Protein AF-A0A2P6NXQ2-F1 (afdb_monomer_lite)

Secondary structure (DSSP, 8-state):
--EE-EE---SS---TTS-GGGGEE-HHHHHHHHT----TTSPS-PEEHHHHS--PPPPTTTTHHHHTPPPPPPPPS--PPP------PPP-----PPPPPPPPPPP-------------------------STTS-HHHHHHHHHHHHSS-SEEEEETTS-HHHHHHHHHHHHHTTEEEE--TT-SEEEEEE-

Foldseek 3Di:
DDADWDFDDDPDDDDLPDFRVVRTDDPVVVCVVVVDDPPPVDDPDDHHPVVVDPRGDPHPCPCVVVVCDDDPPPPDPDDDDDDDDDDDDDDDDDDDDDDDDDDDDDDDDDDDDDDDDDDDDDDDDDDPPPPDLVPADVVLVVVVVVVLVDPDFKDKAFLPDPPSNVVSSCVSLVVSQWHWDDPPPGRITMTGHD

Structure (mmCIF, N/CA/C/O backbone):
data_AF-A0A2P6NXQ2-F1
#
_entry.id   AF-A0A2P6NXQ2-F1
#
loop_
_atom_site.group_PDB
_atom_site.id
_atom_site.type_symbol
_atom_site.label_atom_id
_atom_site.label_alt_id
_atom_site.label_comp_id
_atom_site.label_asym_id
_atom_site.label_entity_id
_atom_site.label_seq_id
_atom_site.pdbx_PDB_ins_code
_atom_site.Cartn_x
_atom_site.Cartn_y
_atom_site.Cartn_z
_atom_site.occupancy
_atom_site.B_iso_or_equiv
_atom_site.auth_seq_id
_atom_site.auth_comp_id
_atom_site.auth_asym_id
_atom_site.auth_atom_id
_atom_site.pdbx_PDB_model_num
ATOM 1 N N . ASP A 1 1 ? -10.472 -16.111 -9.795 1.00 72.19 1 ASP A N 1
ATOM 2 C CA . ASP A 1 1 ? -10.082 -15.341 -8.595 1.00 72.19 1 ASP A CA 1
ATOM 3 C C . ASP A 1 1 ? -9.876 -13.880 -8.936 1.00 72.19 1 ASP A C 1
ATOM 5 O O . ASP A 1 1 ? -9.498 -13.579 -10.064 1.00 72.19 1 ASP A O 1
ATOM 9 N N . LEU A 1 2 ? -10.169 -12.985 -7.994 1.00 87.31 2 LEU A N 1
ATOM 10 C CA . LEU A 1 2 ? -9.918 -11.555 -8.141 1.00 87.31 2 LEU A CA 1
ATOM 11 C C . LEU A 1 2 ? -8.717 -11.173 -7.276 1.00 87.31 2 LEU A C 1
ATOM 13 O O . LEU A 1 2 ? -8.746 -11.378 -6.060 1.00 87.31 2 LEU A O 1
ATOM 17 N N . SER A 1 3 ? -7.695 -10.598 -7.908 1.00 91.12 3 SER A N 1
ATOM 18 C CA . SER A 1 3 ? -6.484 -10.143 -7.229 1.00 91.12 3 SER A CA 1
ATOM 19 C C . SER A 1 3 ? -6.272 -8.653 -7.467 1.00 91.12 3 SER A C 1
ATOM 21 O O . SER A 1 3 ? -6.387 -8.177 -8.597 1.00 91.12 3 SER A O 1
ATOM 23 N N . LEU A 1 4 ? -5.964 -7.915 -6.402 1.00 92.00 4 LEU A N 1
ATOM 24 C CA . LEU A 1 4 ? -5.762 -6.466 -6.438 1.00 92.00 4 LEU A CA 1
ATOM 25 C C . LEU A 1 4 ? -4.394 -6.101 -5.865 1.00 92.00 4 LEU A C 1
ATOM 27 O O . LEU A 1 4 ? -3.859 -6.767 -4.978 1.00 92.00 4 LEU A O 1
ATOM 31 N N . GLY A 1 5 ? -3.815 -5.029 -6.391 1.00 92.75 5 GLY A N 1
ATOM 32 C CA . GLY A 1 5 ? -2.545 -4.489 -5.932 1.00 92.75 5 GLY A CA 1
ATOM 33 C C . GLY A 1 5 ? -2.535 -2.983 -6.111 1.00 92.75 5 GLY A C 1
ATOM 34 O O . GLY A 1 5 ? -3.058 -2.474 -7.101 1.00 92.75 5 GLY A O 1
ATOM 35 N N . ALA A 1 6 ? -1.949 -2.281 -5.149 1.00 94.50 6 ALA A N 1
ATOM 36 C CA . ALA A 1 6 ? -1.687 -0.857 -5.247 1.00 94.50 6 ALA A CA 1
ATOM 37 C C . ALA A 1 6 ? -0.185 -0.611 -5.103 1.00 94.50 6 ALA A C 1
ATOM 39 O O . ALA A 1 6 ? 0.518 -1.363 -4.423 1.00 94.50 6 ALA A O 1
ATOM 40 N N . PHE A 1 7 ? 0.307 0.431 -5.770 1.00 95.50 7 PHE A N 1
ATOM 41 C CA . PHE A 1 7 ? 1.726 0.759 -5.802 1.00 95.50 7 PHE A CA 1
ATOM 42 C C . PHE A 1 7 ? 1.917 2.258 -5.614 1.00 95.50 7 PHE A C 1
ATOM 44 O O . PHE A 1 7 ? 1.250 3.051 -6.278 1.00 95.50 7 PHE A O 1
ATOM 51 N N . ILE A 1 8 ? 2.837 2.640 -4.730 1.00 96.00 8 ILE A N 1
ATOM 52 C CA . ILE A 1 8 ? 3.243 4.035 -4.544 1.00 96.00 8 ILE A CA 1
ATOM 53 C C . ILE A 1 8 ? 4.677 4.170 -5.039 1.00 96.00 8 ILE A C 1
ATOM 55 O O . ILE A 1 8 ? 5.582 3.528 -4.512 1.00 96.00 8 ILE A O 1
ATOM 59 N N . MET A 1 9 ? 4.885 5.021 -6.040 1.00 95.62 9 MET A N 1
ATOM 60 C CA . MET A 1 9 ? 6.208 5.292 -6.599 1.00 95.62 9 MET A CA 1
ATOM 61 C C . MET A 1 9 ? 6.640 6.726 -6.281 1.00 95.62 9 MET A C 1
ATOM 63 O O . MET A 1 9 ? 5.824 7.645 -6.397 1.00 95.62 9 MET A O 1
ATOM 67 N N . PRO A 1 10 ? 7.908 6.946 -5.887 1.00 95.44 10 PRO A N 1
ATOM 68 C CA . PRO A 1 10 ? 8.433 8.289 -5.704 1.00 95.44 10 PRO A CA 1
ATOM 69 C C . PRO A 1 10 ? 8.512 9.008 -7.052 1.00 95.44 10 PRO A C 1
ATOM 71 O O . PRO A 1 10 ? 8.852 8.411 -8.071 1.00 95.44 10 PRO A O 1
ATOM 74 N N . ASN A 1 11 ? 8.266 10.315 -7.046 1.00 96.94 11 ASN A N 1
ATOM 75 C CA . ASN A 1 11 ? 8.478 11.165 -8.216 1.00 96.94 11 ASN A CA 1
ATOM 76 C C . ASN A 1 11 ? 9.969 11.529 -8.362 1.00 96.94 11 ASN A C 1
ATOM 78 O O . ASN A 1 11 ? 10.360 12.689 -8.249 1.00 96.94 11 ASN A O 1
ATOM 82 N N . ALA A 1 12 ? 10.813 10.513 -8.508 1.00 96.00 12 ALA A N 1
ATOM 83 C CA . ALA A 1 12 ? 12.255 10.629 -8.690 1.00 96.00 12 ALA A CA 1
ATOM 84 C C . ALA A 1 12 ? 12.733 9.530 -9.646 1.00 96.00 12 ALA A C 1
ATOM 86 O O . ALA A 1 12 ? 11.982 8.607 -9.953 1.00 96.00 12 ALA A O 1
ATOM 87 N N . ALA A 1 13 ? 13.976 9.614 -10.124 1.00 93.81 13 ALA A N 1
ATOM 88 C CA . ALA A 1 13 ? 14.539 8.572 -10.977 1.00 93.81 13 ALA A CA 1
ATOM 89 C C . ALA A 1 13 ? 14.549 7.220 -10.240 1.00 93.81 13 ALA A C 1
ATOM 91 O O . ALA A 1 13 ? 15.120 7.100 -9.155 1.00 93.81 13 ALA A O 1
ATOM 92 N N . ILE A 1 14 ? 13.917 6.209 -10.840 1.00 93.00 14 ILE A N 1
ATOM 93 C CA . ILE A 1 14 ? 13.854 4.845 -10.307 1.00 93.00 14 ILE A CA 1
ATOM 94 C C . ILE A 1 14 ? 14.809 3.972 -11.134 1.00 93.00 14 ILE A C 1
ATOM 96 O O . ILE A 1 14 ? 14.696 3.965 -12.3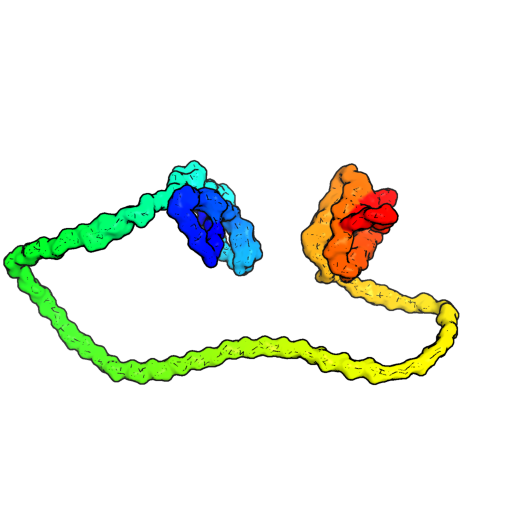61 1.00 93.00 14 ILE A O 1
ATOM 100 N N . PRO A 1 15 ? 15.746 3.236 -10.506 1.00 90.31 15 PRO A N 1
ATOM 101 C CA . PRO A 1 15 ? 16.619 2.315 -11.228 1.00 90.31 15 PRO A CA 1
ATOM 102 C C . PRO A 1 15 ? 15.801 1.214 -11.910 1.00 90.31 15 PRO A C 1
ATOM 104 O O . PRO A 1 15 ? 14.904 0.650 -11.280 1.00 90.31 15 PRO A O 1
ATOM 107 N N . ALA A 1 16 ? 16.152 0.856 -13.149 1.00 87.31 16 ALA A N 1
ATOM 108 C CA . ALA A 1 16 ? 15.447 -0.170 -13.927 1.00 87.31 16 ALA A CA 1
ATOM 109 C C . ALA A 1 16 ? 15.459 -1.559 -13.260 1.00 87.31 16 ALA A C 1
ATOM 111 O O . ALA A 1 16 ? 14.503 -2.315 -13.398 1.00 87.31 16 ALA A O 1
ATOM 112 N N . ASP A 1 17 ? 16.497 -1.860 -12.477 1.00 87.88 17 ASP A N 1
ATOM 113 C CA . ASP A 1 17 ? 16.631 -3.124 -11.740 1.00 87.88 17 ASP A CA 1
ATOM 114 C C . ASP A 1 17 ? 15.752 -3.191 -10.476 1.00 87.88 17 ASP A C 1
ATOM 116 O O . ASP A 1 17 ? 15.770 -4.178 -9.738 1.00 87.88 17 ASP A O 1
ATOM 120 N N . THR A 1 18 ? 14.991 -2.133 -10.176 1.00 90.19 18 THR A N 1
ATOM 121 C CA . THR A 1 18 ? 14.141 -2.087 -8.984 1.00 90.19 18 THR A CA 1
ATOM 122 C C . THR A 1 18 ? 12.849 -2.867 -9.232 1.00 90.19 18 THR A C 1
ATOM 124 O O . THR A 1 18 ? 12.055 -2.470 -10.086 1.00 90.19 18 THR A O 1
ATOM 127 N N . PRO A 1 19 ? 12.569 -3.946 -8.479 1.00 90.62 19 PRO A N 1
ATOM 128 C CA . PRO A 1 19 ? 11.373 -4.746 -8.713 1.00 90.62 19 PRO A CA 1
ATOM 129 C C . PRO A 1 19 ? 10.111 -3.995 -8.274 1.00 90.62 19 PRO A C 1
ATOM 131 O O . PRO A 1 19 ? 10.103 -3.334 -7.230 1.00 90.62 19 PRO A O 1
ATOM 134 N N . LEU A 1 20 ? 9.013 -4.169 -9.019 1.00 92.06 20 LEU A N 1
ATOM 135 C CA . LEU A 1 20 ? 7.727 -3.508 -8.753 1.00 92.06 20 LEU A CA 1
ATOM 136 C C . LEU A 1 20 ? 7.191 -3.813 -7.346 1.00 92.06 20 LEU A C 1
ATOM 138 O O . LEU A 1 20 ? 6.569 -2.966 -6.710 1.00 92.06 20 LEU A O 1
ATOM 142 N N . GLN A 1 21 ? 7.494 -5.005 -6.826 1.00 92.81 21 GLN A N 1
ATOM 143 C CA . GLN A 1 21 ? 7.077 -5.449 -5.498 1.00 92.81 21 GLN A CA 1
ATOM 144 C C . GLN A 1 21 ? 7.586 -4.550 -4.358 1.00 92.81 21 GLN A C 1
ATOM 146 O O . GLN A 1 21 ? 6.926 -4.474 -3.325 1.00 92.81 21 GLN A O 1
ATOM 151 N N . LYS A 1 22 ? 8.698 -3.815 -4.532 1.00 92.56 22 LYS A N 1
ATOM 152 C CA . LYS A 1 22 ? 9.173 -2.853 -3.514 1.00 92.56 22 LYS A CA 1
ATOM 153 C C . LYS A 1 22 ? 8.230 -1.672 -3.306 1.00 92.56 22 LYS A C 1
ATOM 155 O O . LYS A 1 22 ? 8.274 -1.043 -2.256 1.00 92.56 22 LYS A O 1
ATOM 160 N N . PHE A 1 23 ? 7.399 -1.380 -4.297 1.00 94.25 23 PHE A N 1
ATOM 161 C CA . PHE A 1 23 ? 6.434 -0.290 -4.252 1.00 94.25 23 PHE A CA 1
ATOM 162 C C . PHE A 1 23 ? 5.037 -0.772 -3.849 1.00 94.25 23 PHE A C 1
ATOM 164 O O . PHE A 1 23 ? 4.117 0.040 -3.763 1.00 94.25 23 PHE A O 1
ATOM 171 N N . ALA A 1 24 ? 4.861 -2.078 -3.608 1.00 93.81 24 ALA A N 1
ATOM 172 C CA . ALA A 1 24 ? 3.575 -2.659 -3.256 1.00 93.81 24 ALA A CA 1
ATOM 173 C C . ALA A 1 24 ? 3.085 -2.104 -1.916 1.00 93.81 24 ALA A C 1
ATOM 175 O O . ALA A 1 24 ? 3.781 -2.151 -0.904 1.00 93.81 24 ALA A O 1
ATOM 176 N N . THR A 1 25 ? 1.868 -1.581 -1.923 1.00 93.56 25 THR A N 1
ATOM 177 C CA . THR A 1 25 ? 1.212 -0.997 -0.757 1.00 93.56 25 THR A CA 1
ATOM 178 C C . THR A 1 25 ? -0.195 -1.594 -0.643 1.00 93.56 25 THR A C 1
ATOM 180 O O . THR A 1 25 ? -0.839 -1.817 -1.673 1.00 93.56 25 THR A O 1
ATOM 183 N N . PRO A 1 26 ? -0.700 -1.879 0.571 1.00 92.25 26 PRO A N 1
ATOM 184 C CA . PRO A 1 26 ? -2.088 -2.296 0.754 1.00 92.25 26 PRO A CA 1
ATOM 185 C C . PRO A 1 26 ? -3.057 -1.247 0.207 1.00 92.25 26 PRO A C 1
ATOM 187 O O . PRO A 1 26 ? -2.826 -0.046 0.365 1.00 92.25 26 PRO A O 1
ATOM 190 N N . VAL A 1 27 ? -4.153 -1.692 -0.411 1.00 92.75 27 VAL A N 1
ATOM 191 C CA . VAL A 1 27 ? -5.151 -0.790 -1.011 1.00 92.75 27 VAL A CA 1
ATOM 192 C C . VAL A 1 27 ? -5.734 0.134 0.059 1.00 92.75 27 VAL A C 1
ATOM 194 O O . VAL A 1 27 ? -5.851 1.333 -0.167 1.00 92.75 27 VAL A O 1
ATOM 197 N N . GLU A 1 28 ? -5.986 -0.399 1.253 1.00 91.69 28 GLU A N 1
ATOM 198 C CA . GLU A 1 28 ? -6.539 0.322 2.400 1.00 91.69 28 GLU A CA 1
ATOM 199 C C . GLU A 1 28 ? -5.623 1.468 2.843 1.00 91.69 28 GLU A C 1
ATOM 201 O O . GLU A 1 28 ? -6.090 2.555 3.170 1.00 91.69 28 GLU A O 1
ATOM 206 N N . ALA A 1 29 ? -4.303 1.259 2.812 1.00 93.81 29 ALA A N 1
ATOM 207 C CA . ALA A 1 29 ? -3.354 2.314 3.139 1.00 93.81 29 ALA A CA 1
ATOM 208 C C . ALA A 1 29 ? -3.419 3.443 2.098 1.00 93.81 29 ALA A C 1
ATOM 210 O O . ALA A 1 29 ? -3.467 4.614 2.465 1.00 93.81 29 ALA A O 1
ATOM 211 N N . VAL A 1 30 ? -3.494 3.109 0.805 1.00 95.56 30 VAL A N 1
ATOM 212 C CA . VAL A 1 30 ? -3.608 4.116 -0.266 1.00 95.56 30 VAL A CA 1
ATOM 213 C C . VAL A 1 30 ? -4.917 4.901 -0.157 1.00 95.56 30 VAL A C 1
ATOM 215 O O . VAL A 1 30 ? -4.914 6.111 -0.373 1.00 95.56 30 VAL A O 1
ATOM 218 N N . GLU A 1 31 ? -6.022 4.262 0.222 1.00 95.81 31 GLU A N 1
ATOM 219 C CA . GLU A 1 31 ? -7.305 4.937 0.475 1.00 95.81 31 GLU A CA 1
ATOM 220 C C . GLU A 1 31 ? -7.198 5.957 1.611 1.00 95.81 31 GLU A C 1
ATOM 222 O O . GLU A 1 31 ? -7.639 7.096 1.462 1.00 95.81 31 GLU A O 1
ATOM 227 N N . LEU A 1 32 ? -6.528 5.592 2.709 1.00 95.69 32 LEU A N 1
ATOM 228 C CA . LEU A 1 32 ? -6.302 6.497 3.837 1.00 95.69 32 LEU A CA 1
ATOM 229 C C . LEU A 1 32 ? -5.429 7.701 3.458 1.00 95.69 32 LEU A C 1
ATOM 231 O O . LEU A 1 32 ? -5.740 8.823 3.851 1.00 95.69 32 LEU A O 1
ATOM 235 N N . PHE A 1 33 ? -4.358 7.491 2.687 1.00 95.94 33 PHE A N 1
ATOM 236 C CA . PHE A 1 33 ? -3.463 8.582 2.280 1.00 95.94 33 PHE A CA 1
ATOM 237 C C . PHE A 1 33 ? -4.052 9.473 1.183 1.00 95.94 33 PHE A C 1
ATOM 239 O O . PHE A 1 33 ? -3.765 10.667 1.147 1.00 95.94 33 PHE A O 1
ATOM 246 N N . SER A 1 34 ? -4.852 8.905 0.279 1.00 96.44 34 SER A N 1
ATOM 247 C CA . SER A 1 34 ? -5.467 9.656 -0.822 1.00 96.44 34 SER A CA 1
ATOM 248 C C . SER A 1 34 ? -6.799 10.303 -0.445 1.00 96.44 34 SER A C 1
ATOM 250 O O . SER A 1 34 ? -7.235 11.224 -1.133 1.00 96.44 34 SER A O 1
ATOM 252 N N . GLY A 1 35 ? -7.461 9.823 0.612 1.00 96.81 35 GLY A N 1
ATOM 253 C CA . GLY A 1 35 ? -8.835 10.207 0.936 1.00 96.81 35 GLY A CA 1
ATOM 254 C C . GLY A 1 35 ? -9.857 9.720 -0.098 1.00 96.81 35 GLY A C 1
ATOM 255 O O . GLY A 1 35 ? -10.968 10.244 -0.160 1.00 96.81 35 GLY A O 1
ATOM 256 N N . LEU A 1 36 ? -9.486 8.747 -0.934 1.00 96.88 36 LEU A N 1
ATOM 257 C CA . LEU A 1 36 ? -10.344 8.159 -1.959 1.00 96.88 36 LEU A CA 1
ATOM 258 C C . LEU A 1 36 ? -10.755 6.745 -1.559 1.00 96.88 36 LEU A C 1
ATOM 260 O O . LEU A 1 36 ? -10.059 6.070 -0.810 1.00 96.88 36 LEU A O 1
ATOM 264 N N . GLN A 1 37 ? -11.878 6.282 -2.107 1.00 94.75 37 GLN A N 1
ATOM 265 C CA . GLN A 1 37 ? -12.330 4.904 -1.949 1.00 94.75 37 GLN A CA 1
ATOM 266 C C . GLN A 1 37 ? -12.314 4.202 -3.306 1.00 94.75 37 GLN A C 1
ATOM 268 O O . GLN A 1 37 ? -13.083 4.547 -4.210 1.00 94.75 37 GLN A O 1
ATOM 273 N N . PHE A 1 38 ? -11.452 3.201 -3.444 1.00 93.25 38 PHE A N 1
ATOM 274 C CA . PHE A 1 38 ? -11.291 2.428 -4.666 1.00 93.25 38 PHE A CA 1
ATOM 275 C C . PHE A 1 38 ? -12.217 1.207 -4.660 1.00 93.25 38 PHE A C 1
ATOM 277 O O . PHE A 1 38 ? -12.549 0.638 -3.620 1.00 93.25 38 PHE A O 1
ATOM 284 N N . PHE A 1 39 ? -12.657 0.805 -5.855 1.00 92.19 39 PHE A N 1
ATOM 285 C CA . PHE A 1 39 ? -13.384 -0.447 -6.095 1.00 92.19 39 PHE A CA 1
ATOM 286 C C . PHE A 1 39 ? -14.537 -0.735 -5.109 1.00 92.19 39 PHE A C 1
ATOM 288 O O . PHE A 1 39 ? -14.660 -1.835 -4.585 1.00 92.19 39 PHE A O 1
ATOM 295 N N . GLN A 1 40 ? -15.428 0.233 -4.871 1.00 92.38 40 GLN A N 1
ATOM 296 C CA . GLN A 1 40 ? -16.531 0.101 -3.897 1.00 92.38 40 GLN A CA 1
ATOM 297 C C . GLN A 1 40 ? -17.471 -1.090 -4.152 1.00 92.38 40 GLN A C 1
ATOM 299 O O . GLN A 1 40 ? -18.083 -1.612 -3.228 1.00 92.38 40 GLN A O 1
ATOM 304 N N . LYS A 1 41 ? -17.594 -1.521 -5.413 1.00 92.81 41 LYS A N 1
ATOM 305 C CA . LYS A 1 41 ? -18.432 -2.660 -5.825 1.00 92.81 41 LYS A CA 1
ATOM 306 C C . LYS A 1 41 ? -17.702 -4.004 -5.777 1.00 92.81 41 LYS A C 1
ATOM 308 O O . LYS A 1 41 ? -18.280 -5.022 -6.144 1.00 92.81 41 LYS A O 1
ATOM 313 N N . VAL A 1 42 ? -16.432 -4.005 -5.385 1.00 90.00 42 VAL A N 1
ATOM 314 C CA . VAL A 1 42 ? -15.610 -5.207 -5.294 1.00 90.00 42 VAL A CA 1
ATOM 315 C C . VAL A 1 42 ? -15.580 -5.680 -3.840 1.00 90.00 42 VAL A C 1
ATOM 317 O O . VAL A 1 42 ? -15.324 -4.864 -2.949 1.00 90.00 42 VAL A O 1
ATOM 320 N N . PRO A 1 43 ? -15.825 -6.976 -3.570 1.00 86.25 43 PRO A N 1
ATOM 321 C CA . PRO A 1 43 ? -15.721 -7.511 -2.220 1.00 86.25 43 PRO A CA 1
ATOM 322 C C . PRO A 1 43 ? -14.300 -7.329 -1.673 1.00 86.25 43 PRO A C 1
ATOM 324 O O . PRO A 1 43 ? -13.309 -7.643 -2.334 1.00 86.25 43 PRO A O 1
ATOM 327 N N . ARG A 1 44 ? -14.210 -6.814 -0.444 1.00 84.00 44 ARG A N 1
ATOM 328 C CA . ARG A 1 44 ? -12.947 -6.674 0.289 1.00 84.00 44 ARG A CA 1
ATOM 329 C C . ARG A 1 44 ? -12.479 -8.053 0.767 1.00 84.00 44 ARG A C 1
ATOM 331 O O . ARG A 1 44 ? -13.305 -8.883 1.133 1.00 84.00 44 ARG A O 1
ATOM 338 N N . GLY A 1 45 ? -11.166 -8.294 0.756 1.00 77.69 45 GLY A N 1
ATOM 339 C CA . GLY A 1 45 ? -10.575 -9.589 1.135 1.00 77.69 45 GLY A CA 1
ATOM 340 C C . GLY A 1 45 ? -10.136 -10.486 -0.031 1.00 77.69 45 GLY A C 1
ATOM 341 O O . GLY A 1 45 ? -10.015 -11.694 0.146 1.00 77.69 45 GLY A O 1
ATOM 342 N N . GLY A 1 46 ? -9.912 -9.916 -1.221 1.00 81.19 46 GLY A N 1
ATOM 343 C CA . GLY A 1 46 ? -9.304 -10.622 -2.355 1.00 81.19 46 GLY A CA 1
ATOM 344 C C . GLY A 1 46 ? -7.807 -10.907 -2.171 1.00 81.19 46 GLY A C 1
ATOM 345 O O . GLY A 1 46 ? -7.175 -10.438 -1.224 1.00 81.19 46 GLY A O 1
ATOM 346 N N . LEU A 1 47 ? -7.228 -11.668 -3.102 1.00 84.31 47 LEU A N 1
ATOM 347 C CA . LEU A 1 47 ? -5.801 -12.001 -3.081 1.00 84.31 47 LEU A CA 1
ATOM 348 C C . LEU A 1 47 ? -4.941 -10.780 -3.442 1.00 84.31 47 LEU A C 1
ATOM 350 O O . LEU A 1 47 ? -5.330 -9.933 -4.250 1.00 84.31 47 LEU A O 1
ATOM 354 N N . HIS A 1 48 ? -3.728 -10.716 -2.892 1.00 88.06 48 HIS A N 1
ATOM 355 C CA . HIS A 1 48 ? -2.745 -9.727 -3.327 1.00 88.06 48 HIS A CA 1
ATOM 356 C C . HIS A 1 48 ? -2.261 -10.051 -4.743 1.00 88.06 48 HIS A C 1
ATOM 358 O O . HIS A 1 48 ? -1.882 -11.187 -5.035 1.00 88.06 48 HIS A O 1
ATOM 364 N N . LEU A 1 49 ? -2.219 -9.040 -5.616 1.00 91.88 49 LEU A N 1
ATOM 365 C CA . LEU A 1 49 ? -1.819 -9.186 -7.020 1.00 91.88 49 LEU A CA 1
ATOM 366 C C . LEU A 1 49 ? -0.488 -9.937 -7.171 1.00 91.88 49 LEU A C 1
ATOM 368 O O . LEU A 1 49 ? -0.414 -10.919 -7.903 1.00 91.88 49 LEU A O 1
ATOM 372 N N . CYS A 1 50 ? 0.532 -9.535 -6.411 1.00 90.12 50 CYS A N 1
ATOM 373 C CA . CYS A 1 50 ? 1.869 -10.129 -6.488 1.00 90.12 50 CYS A CA 1
ATOM 374 C C . CYS A 1 50 ? 1.983 -11.543 -5.8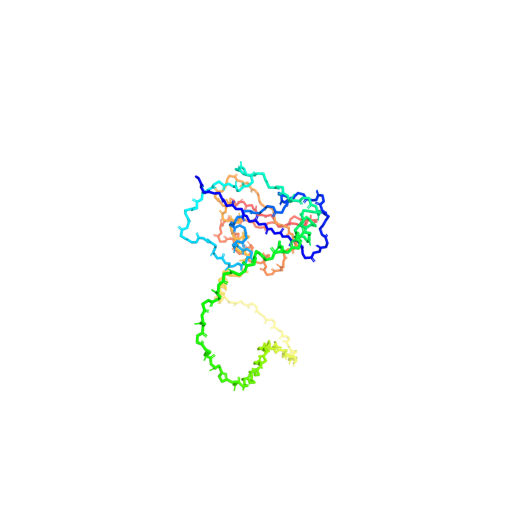99 1.00 90.12 50 CYS A C 1
ATOM 376 O O . CYS A 1 50 ? 3.042 -12.152 -5.998 1.00 90.12 50 CYS A O 1
ATOM 378 N N . SER A 1 51 ? 0.923 -12.070 -5.280 1.00 89.31 51 SER A N 1
ATOM 379 C CA . SER A 1 51 ? 0.859 -13.472 -4.850 1.00 89.31 51 SER A CA 1
ATOM 380 C C . SER A 1 51 ? 0.340 -14.389 -5.957 1.00 89.31 51 SER A C 1
ATOM 382 O O . SER A 1 51 ? 0.640 -15.577 -5.952 1.00 89.31 51 SER A O 1
ATOM 384 N N . THR A 1 52 ? -0.443 -13.853 -6.898 1.00 88.94 52 THR A N 1
ATOM 385 C CA . THR A 1 52 ? -1.026 -14.621 -8.009 1.00 88.94 52 THR A CA 1
ATOM 386 C C . THR A 1 52 ? -0.211 -14.480 -9.291 1.00 88.94 52 THR A C 1
ATOM 388 O O . THR A 1 52 ? -0.102 -15.436 -10.054 1.00 88.94 52 THR A O 1
ATOM 391 N N . ILE A 1 53 ? 0.361 -13.298 -9.539 1.00 90.50 53 ILE A N 1
ATOM 392 C CA . ILE A 1 53 ? 1.144 -13.007 -10.743 1.00 90.50 53 ILE A CA 1
ATOM 393 C C . ILE A 1 53 ? 2.550 -12.525 -10.392 1.00 90.50 53 ILE A C 1
ATOM 395 O O . ILE A 1 53 ? 2.782 -11.933 -9.338 1.00 90.50 53 ILE A O 1
ATOM 399 N N . ASN A 1 54 ? 3.491 -12.742 -11.310 1.00 88.31 54 ASN A N 1
ATOM 400 C CA . ASN A 1 54 ? 4.849 -12.238 -11.161 1.00 88.31 54 ASN A CA 1
ATOM 401 C C . ASN A 1 54 ? 4.869 -10.710 -11.352 1.00 88.31 54 ASN A C 1
ATOM 403 O O . ASN A 1 54 ? 4.751 -10.220 -12.475 1.00 88.31 54 ASN A O 1
ATOM 407 N N . CYS A 1 55 ? 5.022 -9.960 -10.257 1.00 87.50 55 CYS A N 1
ATOM 408 C CA . CYS A 1 55 ? 5.164 -8.499 -10.252 1.00 87.50 55 CYS A CA 1
ATOM 409 C C . CYS A 1 55 ? 6.570 -8.054 -10.701 1.00 87.50 55 CYS A C 1
ATOM 411 O O . CYS A 1 55 ? 7.282 -7.356 -9.972 1.00 87.50 55 CYS A O 1
ATOM 413 N N . ALA A 1 56 ? 6.969 -8.463 -11.904 1.00 86.19 56 ALA A N 1
ATOM 414 C CA . ALA A 1 56 ? 8.198 -8.039 -12.559 1.00 86.19 56 ALA A CA 1
ATOM 415 C C . ALA A 1 56 ? 7.888 -6.991 -13.635 1.00 86.19 56 ALA A C 1
ATOM 417 O O . ALA A 1 56 ? 6.921 -7.124 -14.386 1.00 86.19 56 ALA A O 1
ATOM 418 N N . LEU A 1 57 ? 8.713 -5.946 -13.710 1.00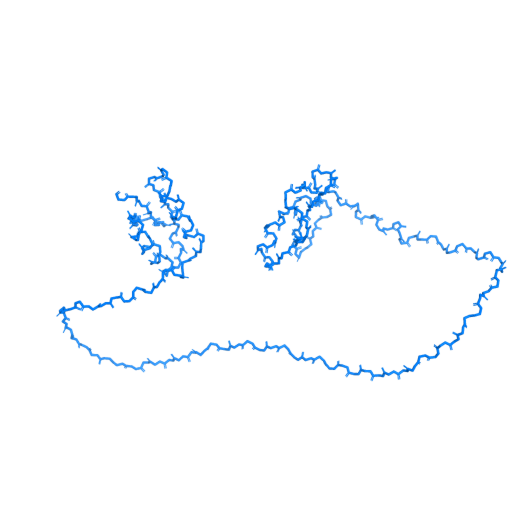 84.69 57 LEU A N 1
ATOM 419 C CA . LEU A 1 57 ? 8.645 -4.994 -14.814 1.00 84.69 57 LEU A CA 1
ATOM 420 C C . LEU A 1 57 ? 9.268 -5.620 -16.072 1.00 84.69 57 LEU A C 1
ATOM 422 O O . LEU A 1 57 ? 10.214 -6.405 -15.957 1.00 84.69 57 LEU A O 1
ATOM 426 N N . PRO A 1 58 ? 8.769 -5.281 -17.272 1.00 82.94 58 PRO A N 1
ATOM 427 C CA . PRO A 1 58 ? 9.434 -5.640 -18.516 1.00 82.94 58 PRO A CA 1
ATOM 428 C C . PRO A 1 58 ? 10.862 -5.088 -18.555 1.00 82.94 58 PRO A C 1
ATOM 430 O O . PRO A 1 58 ? 11.158 -4.062 -17.942 1.00 82.94 58 PRO A O 1
ATOM 433 N N . ALA A 1 59 ? 11.736 -5.745 -19.320 1.00 81.00 59 ALA A N 1
ATOM 434 C CA . ALA A 1 59 ? 13.093 -5.259 -19.534 1.00 81.00 59 ALA A CA 1
ATOM 435 C C . ALA A 1 59 ? 13.080 -3.812 -20.080 1.00 81.00 59 ALA A C 1
ATOM 437 O O . ALA A 1 59 ? 12.178 -3.457 -20.844 1.00 81.00 59 ALA A O 1
ATOM 438 N N . PRO A 1 60 ? 14.069 -2.971 -19.737 1.00 79.31 60 PRO A N 1
ATOM 439 C CA . PRO A 1 60 ? 14.080 -1.554 -20.112 1.00 79.31 60 PRO A CA 1
ATOM 440 C C . PRO A 1 60 ? 14.028 -1.304 -21.628 1.00 79.31 60 PRO A C 1
ATOM 442 O O . PRO A 1 60 ? 13.565 -0.251 -22.047 1.00 79.31 60 PRO A O 1
ATOM 445 N N . ASN A 1 61 ? 14.427 -2.280 -22.443 1.00 80.56 61 ASN A N 1
ATOM 446 C CA . ASN A 1 61 ? 14.381 -2.269 -23.907 1.00 80.56 61 ASN A CA 1
ATOM 447 C C . ASN A 1 61 ? 13.139 -2.964 -24.505 1.00 80.56 61 ASN A C 1
ATOM 449 O O . ASN A 1 61 ? 13.080 -3.217 -25.708 1.00 80.56 61 ASN A O 1
ATOM 453 N N . PHE A 1 62 ? 12.138 -3.309 -23.690 1.00 80.38 62 PHE A N 1
ATOM 454 C CA . PHE A 1 62 ? 10.941 -4.026 -24.141 1.00 80.38 62 PHE A CA 1
ATOM 455 C C . PHE A 1 62 ? 10.215 -3.302 -25.290 1.00 80.38 62 PHE A C 1
ATOM 457 O O . PHE A 1 62 ? 9.831 -3.939 -26.267 1.00 80.38 62 PHE A O 1
ATOM 464 N N . TRP A 1 63 ? 10.114 -1.973 -25.213 1.00 77.94 63 TRP A N 1
ATOM 465 C CA . TRP A 1 63 ? 9.412 -1.113 -26.177 1.00 77.94 63 TRP A CA 1
ATOM 466 C C . TRP A 1 63 ? 10.236 -0.755 -27.429 1.00 77.94 63 TRP A C 1
ATOM 468 O O . TRP A 1 63 ? 9.712 -0.140 -28.358 1.00 77.94 63 TRP A O 1
ATOM 478 N N . GLU A 1 64 ? 11.517 -1.127 -27.502 1.00 82.00 64 GLU A N 1
ATOM 479 C CA . GLU A 1 64 ? 12.345 -0.872 -28.694 1.00 82.00 64 GLU A CA 1
ATOM 480 C C . GLU A 1 64 ? 11.933 -1.758 -29.877 1.00 82.00 64 GLU A C 1
ATOM 482 O O . GLU A 1 64 ? 12.057 -1.352 -31.031 1.00 82.00 64 GLU A O 1
ATOM 487 N N . LYS A 1 65 ? 11.368 -2.937 -29.594 1.00 68.62 65 LYS A N 1
ATOM 488 C CA . LYS A 1 65 ? 10.861 -3.871 -30.609 1.00 68.62 65 LYS A CA 1
ATOM 489 C C . LYS A 1 65 ? 9.631 -3.322 -31.338 1.00 68.62 65 LYS A C 1
ATOM 491 O O . LYS A 1 65 ? 9.498 -3.538 -32.536 1.00 68.62 65 LYS A O 1
ATOM 496 N N . ASP A 1 66 ? 8.799 -2.542 -30.648 1.00 67.62 66 ASP A N 1
ATOM 497 C CA . ASP A 1 66 ? 7.592 -1.929 -31.220 1.00 67.62 66 ASP A CA 1
ATOM 498 C C . ASP A 1 66 ? 7.890 -0.658 -32.030 1.00 67.62 66 ASP A C 1
ATOM 500 O O . ASP A 1 66 ? 7.079 -0.240 -32.852 1.00 67.62 66 ASP A O 1
ATOM 504 N N . LYS A 1 67 ? 9.066 -0.036 -31.855 1.00 67.25 67 LYS A N 1
ATOM 505 C CA . LYS A 1 67 ? 9.511 1.057 -32.744 1.00 67.25 67 LYS A CA 1
ATOM 506 C C . LYS A 1 67 ? 9.844 0.558 -34.149 1.00 67.25 67 LYS A C 1
ATOM 508 O O . LYS A 1 67 ? 9.770 1.337 -35.095 1.00 67.25 67 LYS A O 1
ATOM 513 N N . ALA A 1 68 ? 10.189 -0.719 -34.283 1.00 66.25 68 ALA A N 1
ATOM 514 C CA . ALA A 1 68 ? 10.453 -1.376 -35.552 1.00 66.25 68 ALA A CA 1
ATOM 515 C C . ALA A 1 68 ? 9.204 -2.120 -36.046 1.00 66.25 68 ALA A C 1
ATOM 517 O O . ALA A 1 68 ? 9.260 -3.313 -36.343 1.00 66.25 68 ALA A O 1
ATOM 518 N N . LEU A 1 69 ? 8.061 -1.429 -36.146 1.00 67.69 69 LEU A N 1
ATOM 519 C CA . LEU A 1 69 ? 6.976 -1.954 -36.971 1.00 67.69 69 LEU A CA 1
ATOM 520 C C . LEU A 1 69 ? 7.530 -2.105 -38.396 1.00 67.69 69 LEU A C 1
ATOM 522 O O . LEU A 1 69 ? 8.083 -1.133 -38.925 1.00 67.69 69 LEU A O 1
ATOM 526 N N . PRO A 1 70 ? 7.437 -3.294 -39.021 1.00 70.94 70 PRO A N 1
ATOM 527 C CA . PRO A 1 70 ? 7.811 -3.430 -40.417 1.00 70.94 70 PRO A CA 1
ATOM 528 C C . PRO A 1 70 ? 7.019 -2.395 -41.227 1.00 70.94 70 PRO A C 1
ATOM 530 O O . PRO A 1 70 ? 5.855 -2.134 -40.894 1.00 70.94 70 PRO A O 1
ATOM 533 N N . PRO A 1 71 ? 7.625 -1.775 -42.258 1.00 72.31 71 PRO A N 1
ATOM 534 C CA . PRO A 1 71 ? 6.887 -0.876 -43.133 1.00 72.31 71 PRO A CA 1
ATOM 535 C C . PRO A 1 71 ? 5.605 -1.582 -43.589 1.00 72.31 71 PRO A C 1
ATOM 537 O O . PRO A 1 71 ? 5.648 -2.800 -43.812 1.00 72.31 71 PRO A O 1
ATOM 540 N N . PRO A 1 72 ? 4.467 -0.863 -43.683 1.00 64.62 72 PRO A N 1
ATOM 541 C CA . PRO A 1 72 ? 3.219 -1.465 -44.124 1.00 64.62 72 PRO A CA 1
ATOM 542 C C . PRO A 1 72 ? 3.507 -2.245 -45.402 1.00 64.62 72 PRO A C 1
ATOM 544 O O . PRO A 1 72 ? 4.129 -1.710 -46.323 1.00 64.62 72 PRO A O 1
ATOM 547 N N . ALA A 1 73 ? 3.134 -3.528 -45.406 1.00 68.12 73 ALA A N 1
ATOM 548 C CA . ALA A 1 73 ? 3.341 -4.390 -46.558 1.00 68.12 73 ALA A CA 1
ATOM 549 C C . ALA A 1 73 ? 2.853 -3.656 -47.820 1.00 68.12 73 ALA A C 1
ATOM 551 O O . ALA A 1 73 ? 1.837 -2.952 -47.736 1.00 68.12 73 ALA A O 1
ATOM 552 N N . PRO A 1 74 ? 3.556 -3.776 -48.964 1.00 64.62 74 PRO A N 1
ATOM 553 C CA . PRO A 1 74 ? 3.117 -3.171 -50.212 1.00 64.62 74 PRO A CA 1
ATOM 554 C C . PRO A 1 74 ? 1.643 -3.501 -50.418 1.00 64.62 74 PRO A C 1
ATOM 556 O O . PRO A 1 74 ? 1.272 -4.676 -50.421 1.00 64.62 74 PRO A O 1
ATOM 559 N N . GLN A 1 75 ? 0.810 -2.461 -50.495 1.00 58.84 75 GLN A N 1
ATOM 560 C CA . GLN A 1 75 ? -0.623 -2.615 -50.688 1.00 58.84 75 GLN A CA 1
ATOM 561 C C . GLN A 1 75 ? -0.826 -3.507 -51.910 1.00 58.84 75 GLN A C 1
ATOM 563 O O . GLN A 1 75 ? -0.385 -3.174 -53.012 1.00 58.84 75 GLN A O 1
ATOM 568 N N . SER A 1 76 ? -1.456 -4.660 -51.698 1.00 59.81 76 SER A N 1
ATOM 569 C CA . SER A 1 76 ? -1.952 -5.509 -52.770 1.00 59.81 76 SER A CA 1
ATOM 570 C C . SER A 1 76 ? -2.720 -4.623 -53.760 1.00 59.81 76 SER A C 1
ATOM 572 O O . SER A 1 76 ? -3.509 -3.782 -53.314 1.00 59.81 76 SER A O 1
ATOM 574 N N . PRO A 1 77 ? -2.512 -4.755 -55.080 1.00 54.56 77 PRO A N 1
ATOM 575 C CA . PRO A 1 77 ? -3.165 -3.882 -56.042 1.00 54.56 77 PRO A CA 1
ATOM 576 C C . PRO A 1 77 ? -4.688 -4.053 -55.975 1.00 54.56 77 PRO A C 1
ATOM 578 O O . PRO A 1 77 ? -5.219 -5.108 -56.302 1.00 54.56 77 PRO A O 1
ATOM 581 N N . GLY A 1 78 ? -5.366 -2.978 -55.566 1.00 55.47 78 GLY A N 1
ATOM 582 C CA . GLY A 1 78 ? -6.739 -2.647 -55.938 1.00 55.47 78 GLY A CA 1
ATOM 583 C C . GLY A 1 78 ? -7.854 -3.518 -55.358 1.00 55.47 78 GLY A C 1
ATOM 584 O O . GLY A 1 78 ? -8.381 -4.392 -56.037 1.00 55.47 78 GLY A O 1
ATOM 585 N N . LEU A 1 79 ? -8.346 -3.145 -54.177 1.00 52.94 79 LEU A N 1
ATOM 586 C CA . LEU A 1 79 ? -9.778 -3.248 -53.882 1.00 52.94 79 LEU A CA 1
ATOM 587 C C . LEU A 1 79 ? -10.354 -1.821 -53.869 1.00 52.94 79 LEU A C 1
ATOM 589 O O . LEU A 1 79 ? -9.747 -0.941 -53.254 1.00 52.94 79 LEU A O 1
ATOM 593 N N . PRO A 1 80 ? -11.465 -1.550 -54.580 1.00 54.31 80 PRO A N 1
ATOM 594 C CA . PRO A 1 80 ? -12.013 -0.204 -54.696 1.00 54.31 80 PRO A CA 1
ATOM 595 C C . PRO A 1 80 ? -12.493 0.301 -53.332 1.00 54.31 80 PRO A C 1
ATOM 597 O O . PRO A 1 80 ? -13.241 -0.378 -52.629 1.00 54.31 80 PRO A O 1
ATOM 600 N N . ALA A 1 81 ? -12.052 1.504 -52.962 1.00 56.78 81 ALA A N 1
ATOM 601 C CA . ALA A 1 81 ? -12.468 2.170 -51.737 1.00 56.78 81 ALA A CA 1
ATOM 602 C C . ALA A 1 81 ? -13.992 2.409 -51.746 1.00 56.78 81 ALA A C 1
ATOM 604 O O . ALA A 1 81 ? -14.513 2.918 -52.745 1.00 56.78 81 ALA A O 1
ATOM 605 N N . PRO A 1 82 ? -14.724 2.096 -50.661 1.00 57.19 82 PRO A N 1
ATOM 606 C CA . PRO A 1 82 ? -16.112 2.513 -50.548 1.00 57.19 82 PRO A CA 1
ATOM 607 C C . PRO A 1 82 ? -16.168 4.042 -50.465 1.00 57.19 82 PRO A C 1
ATOM 609 O O . PRO A 1 82 ? -15.484 4.671 -49.657 1.00 57.19 82 PRO A O 1
ATOM 612 N N . SER A 1 83 ? -16.976 4.640 -51.336 1.00 54.22 83 SER A N 1
ATOM 613 C CA . SER A 1 83 ? -17.198 6.080 -51.422 1.00 54.22 83 SER A CA 1
ATOM 614 C C . SER A 1 83 ? -17.856 6.580 -50.131 1.00 54.22 83 SER A C 1
ATOM 616 O O . SER A 1 83 ? -19.050 6.381 -49.919 1.00 54.22 83 SER A O 1
ATOM 618 N N . ALA A 1 84 ? -17.084 7.210 -49.247 1.00 52.06 84 ALA A N 1
ATOM 619 C CA . ALA A 1 84 ? -17.636 7.886 -48.079 1.00 52.06 84 ALA A CA 1
ATOM 620 C C . ALA A 1 84 ? -18.218 9.255 -48.490 1.00 52.06 84 ALA A C 1
ATOM 622 O O . ALA A 1 84 ? -17.560 9.994 -49.229 1.00 52.06 84 ALA A O 1
ATOM 623 N N . PRO A 1 85 ? -19.422 9.633 -48.022 1.00 48.72 85 PRO A N 1
ATOM 624 C CA . PRO A 1 85 ? -19.942 10.978 -48.219 1.00 48.72 85 PRO A CA 1
ATOM 625 C C . PRO A 1 85 ? -19.139 11.980 -47.379 1.00 48.72 85 PRO A C 1
ATOM 627 O O . PRO A 1 85 ? -18.883 11.770 -46.193 1.00 48.72 85 PRO A O 1
ATOM 630 N N . VAL A 1 86 ? -18.741 13.083 -48.011 1.00 52.03 86 VAL A N 1
ATOM 631 C CA . VAL A 1 86 ? -18.009 14.185 -47.380 1.00 52.03 86 VAL A CA 1
ATOM 632 C C . VAL A 1 86 ? -18.964 14.943 -46.456 1.00 52.03 86 VAL A C 1
ATOM 634 O O . VAL A 1 86 ? -19.778 15.742 -46.910 1.00 52.03 86 VAL A O 1
ATOM 637 N N . LEU A 1 87 ? -18.876 14.692 -45.150 1.00 44.44 87 LEU A N 1
ATOM 638 C CA . LEU A 1 87 ? -19.492 15.537 -44.127 1.00 44.44 87 LEU A CA 1
ATOM 639 C C . LEU A 1 87 ? -18.532 16.683 -43.802 1.00 44.44 87 LEU A C 1
ATOM 641 O O . LEU A 1 87 ? -17.541 16.524 -43.092 1.00 44.44 87 LEU A O 1
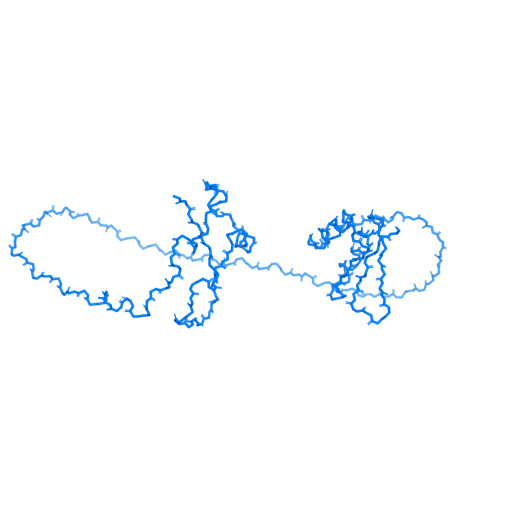ATOM 645 N N . SER A 1 88 ? -18.825 17.848 -44.368 1.00 49.12 88 SER A N 1
ATOM 646 C CA . SER A 1 88 ? -18.170 19.120 -44.074 1.00 49.12 88 SER A CA 1
ATOM 647 C C . SER A 1 88 ? -18.461 19.563 -42.635 1.00 49.12 88 SER A C 1
ATOM 649 O O . SER A 1 88 ? -19.606 19.873 -42.303 1.00 49.12 88 SER A O 1
ATOM 651 N N . LEU A 1 89 ? -17.427 19.620 -41.789 1.00 51.34 89 LEU A N 1
ATOM 652 C CA . LEU A 1 89 ? -17.493 20.258 -40.470 1.00 51.34 89 LEU A CA 1
ATOM 653 C C . LEU A 1 89 ? -17.375 21.789 -40.606 1.00 51.34 89 LEU A C 1
ATOM 655 O O . LEU A 1 89 ? -16.441 22.258 -41.260 1.00 51.34 89 LEU A O 1
ATOM 659 N N . PRO A 1 90 ? -18.236 22.589 -39.949 1.00 44.53 90 PRO A N 1
ATOM 660 C CA . PRO A 1 90 ? -17.987 24.013 -39.784 1.00 44.53 90 PRO A CA 1
ATOM 661 C C . PRO A 1 90 ? -16.903 24.256 -38.722 1.00 44.53 90 PRO A C 1
ATOM 663 O O . PRO A 1 90 ? -16.933 23.707 -37.621 1.00 44.53 90 PRO A O 1
ATOM 666 N N . SER A 1 91 ? -15.949 25.117 -39.074 1.00 53.94 91 SER A N 1
ATOM 667 C CA . SER A 1 91 ? -14.934 25.668 -38.178 1.00 53.94 91 SER A CA 1
ATOM 668 C C . SER A 1 91 ? -15.593 26.628 -37.188 1.00 53.94 91 SER A C 1
ATOM 670 O O . SER A 1 91 ? -16.132 27.659 -37.593 1.00 53.94 91 SER A O 1
ATOM 672 N N . VAL A 1 92 ? -15.555 26.302 -35.894 1.00 43.84 92 VAL A N 1
ATOM 673 C CA . VAL A 1 92 ? -15.974 27.217 -34.826 1.00 43.84 92 VAL A CA 1
ATOM 674 C C . VAL A 1 92 ? -14.801 27.418 -33.876 1.00 43.84 92 VAL A C 1
ATOM 676 O O . VAL A 1 92 ? -14.422 26.533 -33.111 1.00 43.84 92 VAL A O 1
ATOM 679 N N . ALA A 1 93 ? -14.205 28.604 -33.959 1.00 48.66 93 ALA A N 1
ATOM 680 C CA . ALA A 1 93 ? -13.191 29.080 -33.037 1.00 48.66 93 ALA A CA 1
ATOM 681 C C . ALA A 1 93 ? -13.825 29.317 -31.656 1.00 48.66 93 ALA A C 1
ATOM 683 O O . ALA A 1 93 ? -14.512 30.314 -31.442 1.00 48.66 93 ALA A O 1
ATOM 684 N N . ALA A 1 94 ? -13.584 28.410 -30.709 1.00 48.38 94 ALA A N 1
ATOM 685 C CA . ALA A 1 94 ? -13.960 28.587 -29.310 1.00 48.38 94 ALA A CA 1
ATOM 686 C C . ALA A 1 94 ? -12.727 28.978 -28.484 1.00 48.38 94 ALA A C 1
ATOM 688 O O . ALA A 1 94 ? -11.901 28.152 -28.099 1.00 48.38 94 ALA A O 1
ATOM 689 N N . LYS A 1 95 ? -12.608 30.280 -28.222 1.00 46.44 95 LYS A N 1
ATOM 690 C CA . LYS A 1 95 ? -11.662 30.880 -27.281 1.00 46.44 95 LYS A CA 1
ATOM 691 C C . LYS A 1 95 ? -12.191 30.652 -25.861 1.00 46.44 95 LYS A C 1
ATOM 693 O O . LYS A 1 95 ? -12.994 31.440 -25.374 1.00 46.44 95 LYS A O 1
ATOM 698 N N . ALA A 1 96 ? -11.775 29.566 -25.213 1.00 42.59 96 ALA A N 1
ATOM 699 C CA . ALA A 1 96 ? -12.085 29.307 -23.808 1.00 42.59 96 ALA A CA 1
ATOM 700 C C . ALA A 1 96 ? -10.945 29.834 -22.923 1.00 42.59 96 ALA A C 1
ATOM 702 O O . ALA A 1 96 ? -9.854 29.269 -22.875 1.00 42.59 96 ALA A O 1
ATOM 703 N N . ALA A 1 97 ? -11.199 30.962 -22.262 1.00 47.22 97 ALA A N 1
ATOM 704 C CA . ALA A 1 97 ? -10.346 31.509 -21.217 1.00 47.22 97 ALA A CA 1
ATOM 705 C C . ALA A 1 97 ? -10.403 30.603 -19.975 1.00 47.22 97 ALA A C 1
ATOM 707 O O . ALA A 1 97 ? -11.488 30.242 -19.521 1.00 47.22 97 ALA A O 1
ATOM 708 N N . LEU A 1 98 ? -9.239 30.243 -19.429 1.00 54.38 98 LEU A N 1
ATOM 709 C CA . LEU A 1 98 ? -9.147 29.561 -18.140 1.00 54.38 98 LEU A CA 1
ATOM 710 C C . LEU A 1 98 ? -9.646 30.491 -17.017 1.00 54.38 98 LEU A C 1
ATOM 712 O O . LEU A 1 98 ? -9.241 31.657 -16.988 1.00 54.38 98 LEU A O 1
ATOM 716 N N . PRO A 1 99 ? -10.453 30.003 -16.059 1.00 62.84 99 PRO A N 1
ATOM 717 C CA . PRO A 1 99 ? -10.677 30.721 -14.810 1.00 62.84 99 PRO A CA 1
ATOM 718 C C . PRO A 1 99 ? -9.411 30.674 -13.925 1.00 62.84 99 PRO A C 1
ATOM 720 O O . PRO A 1 99 ? -8.716 29.653 -13.908 1.00 62.84 99 PRO A O 1
ATOM 723 N N . PRO A 1 100 ? -9.091 31.752 -13.185 1.00 67.94 100 PRO A N 1
ATOM 724 C CA . PRO A 1 100 ? -7.966 31.767 -12.253 1.00 67.94 100 PRO A CA 1
ATOM 725 C C . PRO A 1 100 ? -8.231 30.888 -11.013 1.00 67.94 100 PRO A C 1
ATOM 727 O O . PRO A 1 100 ? -9.390 30.673 -10.645 1.00 67.94 100 PRO A O 1
ATOM 730 N N . PRO A 1 101 ? -7.172 30.394 -10.342 1.00 65.38 101 PRO A N 1
ATOM 731 C CA . PRO A 1 101 ? -7.300 29.582 -9.134 1.00 65.38 101 PRO A CA 1
ATOM 732 C C . PRO A 1 101 ? -7.826 30.408 -7.944 1.00 65.38 101 PRO A C 1
ATOM 734 O O . PRO A 1 101 ? -7.497 31.593 -7.835 1.00 65.38 101 PRO A O 1
ATOM 737 N N . PRO A 1 102 ? -8.602 29.806 -7.020 1.00 57.19 102 PRO A N 1
ATOM 738 C CA . PRO A 1 102 ? -9.036 30.488 -5.809 1.00 57.19 102 PRO A CA 1
ATOM 739 C C . PRO A 1 102 ? -7.846 30.748 -4.877 1.00 57.19 102 PRO A C 1
ATOM 741 O O . PRO A 1 102 ? -7.099 29.844 -4.502 1.00 57.19 102 PRO A O 1
ATOM 744 N N . SER A 1 103 ? -7.690 32.015 -4.513 1.00 55.19 103 SER A N 1
ATOM 745 C CA . SER A 1 103 ? -6.736 32.542 -3.546 1.00 55.19 103 SER A CA 1
ATOM 746 C C . SER A 1 103 ? -7.064 32.090 -2.118 1.00 55.19 103 SER A C 1
ATOM 748 O O . SER A 1 103 ? -8.203 32.175 -1.662 1.00 55.19 103 SER A O 1
ATOM 750 N N . SER A 1 104 ? -6.033 31.637 -1.402 1.00 55.34 104 SER A N 1
ATOM 751 C CA . SER A 1 104 ? -6.069 31.283 0.020 1.00 55.34 104 SER A CA 1
ATOM 752 C C . SER A 1 104 ? -6.566 32.438 0.902 1.00 55.34 104 SER A C 1
ATOM 754 O O . SER A 1 104 ? -6.130 33.575 0.702 1.00 55.34 104 SER A O 1
ATOM 756 N N . PRO A 1 105 ? -7.393 32.183 1.931 1.00 54.06 105 PRO A N 1
ATOM 757 C CA . PRO A 1 105 ? -7.699 33.197 2.928 1.00 54.06 105 PRO A CA 1
ATOM 758 C C . PRO A 1 105 ? -6.512 33.409 3.877 1.00 54.06 105 PRO A C 1
ATOM 760 O O . PRO A 1 105 ? -5.996 32.483 4.504 1.00 54.06 105 PRO A O 1
ATOM 763 N N . ALA A 1 106 ? -6.094 34.670 3.953 1.00 40.41 106 ALA A N 1
ATOM 764 C CA . ALA A 1 106 ? -5.093 35.191 4.864 1.00 40.41 106 ALA A CA 1
ATOM 765 C C . ALA A 1 106 ? -5.564 35.115 6.325 1.00 40.41 106 ALA A C 1
ATOM 767 O O . ALA A 1 106 ? -6.704 35.441 6.655 1.00 40.41 106 ALA A O 1
ATOM 768 N N . VAL A 1 107 ? -4.642 34.725 7.202 1.00 44.50 107 VAL A N 1
ATOM 769 C CA . VAL A 1 107 ? -4.780 34.771 8.660 1.00 44.50 107 VAL A CA 1
ATOM 770 C C . VAL A 1 107 ? -4.638 36.230 9.118 1.00 44.50 107 VAL A C 1
ATOM 772 O O . VAL A 1 107 ? -3.614 36.845 8.811 1.00 44.50 107 VAL A O 1
ATOM 775 N N . PRO A 1 108 ? -5.599 36.818 9.853 1.00 43.81 108 PRO A N 1
ATOM 776 C CA . PRO A 1 108 ? -5.399 38.138 10.429 1.00 43.81 108 PRO A CA 1
ATOM 777 C C . PRO A 1 108 ? -4.524 38.049 11.684 1.00 43.81 108 PRO A C 1
ATOM 779 O O . PRO A 1 108 ? -4.914 37.500 12.713 1.00 43.81 108 PRO A O 1
ATOM 782 N N . ALA A 1 109 ? -3.341 38.652 11.596 1.00 38.53 109 ALA A N 1
ATOM 783 C CA . ALA A 1 109 ? -2.590 39.113 12.751 1.00 38.53 109 ALA A CA 1
ATOM 784 C C . ALA A 1 109 ? -3.290 40.354 13.326 1.00 38.53 109 ALA A C 1
ATOM 786 O O . ALA A 1 109 ? -3.418 41.368 12.639 1.00 38.53 109 ALA A O 1
ATOM 787 N N . GLN A 1 110 ? -3.718 40.297 14.587 1.00 39.50 110 GLN A N 1
ATOM 788 C CA . GLN A 1 110 ? -4.065 41.490 15.355 1.00 39.50 110 GLN A CA 1
ATOM 789 C C . GLN A 1 110 ? -3.219 41.550 16.622 1.00 39.50 110 GLN A C 1
ATOM 791 O O . GLN A 1 110 ? -3.283 40.713 17.516 1.00 39.50 110 GLN A O 1
ATOM 796 N N . ASN A 1 111 ? -2.377 42.574 16.614 1.00 37.38 111 ASN A N 1
ATOM 797 C CA . ASN A 1 111 ? -1.528 43.050 17.683 1.00 37.38 111 ASN A CA 1
ATOM 798 C C . ASN A 1 111 ? -2.364 43.958 18.599 1.00 37.38 111 ASN A C 1
ATOM 800 O O . ASN A 1 111 ? -3.037 44.860 18.103 1.00 37.38 111 ASN A O 1
ATOM 804 N N . SER A 1 112 ? -2.323 43.751 19.915 1.00 36.38 112 SER A N 1
ATOM 805 C CA . SER A 1 112 ? -2.853 44.695 20.913 1.00 36.38 112 SER A CA 1
ATOM 806 C C . SER A 1 112 ? -2.186 44.462 22.276 1.00 36.38 112 SER A C 1
ATOM 808 O O . SER A 1 112 ? -2.626 43.650 23.082 1.00 36.38 112 SER A O 1
ATOM 810 N N . LYS A 1 113 ? -1.101 45.197 22.532 1.00 34.09 113 LYS A N 1
ATOM 811 C CA . LYS A 1 113 ? -0.750 45.729 23.871 1.00 34.09 113 LYS A CA 1
ATOM 812 C C . LYS A 1 113 ? -1.659 46.964 24.128 1.00 34.09 113 LYS A C 1
ATOM 814 O O . LYS A 1 113 ? -2.115 47.501 23.117 1.00 34.09 113 LYS A O 1
ATOM 819 N N . PRO A 1 114 ? -1.869 47.510 25.357 1.00 44.91 114 PRO A N 1
ATOM 820 C CA . PRO A 1 114 ? -1.005 47.434 26.548 1.00 44.91 114 PRO A CA 1
ATOM 821 C C . PRO A 1 114 ? -1.707 47.379 27.942 1.00 44.91 114 PRO A C 1
ATOM 823 O O . PRO A 1 114 ? -2.918 47.468 28.062 1.00 44.91 114 PRO A O 1
ATOM 826 N N . SER A 1 115 ? -0.869 47.374 28.994 1.00 28.75 115 SER A N 1
ATOM 827 C CA . SER A 1 115 ? -1.050 48.061 30.298 1.00 28.75 115 SER A CA 1
ATOM 828 C C . SER A 1 115 ? -1.444 47.263 31.564 1.00 28.75 115 SER A C 1
ATOM 830 O O . SER A 1 115 ? -2.588 46.899 31.785 1.00 28.75 115 SER A O 1
ATOM 832 N N . VAL A 1 116 ? -0.426 47.059 32.415 1.00 33.62 116 VAL A N 1
ATOM 833 C CA . VAL A 1 116 ? -0.331 47.307 33.876 1.00 33.62 116 VAL A CA 1
ATOM 834 C C . VAL A 1 116 ? -1.618 47.329 34.727 1.00 33.62 116 VAL A C 1
ATOM 836 O O . VAL A 1 116 ? -2.371 48.296 34.670 1.00 33.62 116 VAL A O 1
ATOM 839 N N . SER A 1 117 ? -1.741 46.385 35.676 1.00 29.61 117 SER A N 1
ATOM 840 C CA . SER A 1 117 ? -1.865 46.652 37.133 1.00 29.61 117 SER A CA 1
ATOM 841 C C . SER A 1 117 ? -2.100 45.376 37.962 1.00 29.61 117 SER A C 1
ATOM 843 O O . SER A 1 117 ? -3.030 44.620 37.724 1.00 29.61 117 SER A O 1
ATOM 845 N N . THR A 1 118 ? -1.193 45.164 38.915 1.00 32.88 118 THR A N 1
ATOM 846 C CA . THR A 1 118 ? -1.343 44.782 40.334 1.00 32.88 118 THR A CA 1
ATOM 847 C C . THR A 1 118 ? -2.667 44.200 40.878 1.00 32.88 118 THR A C 1
ATOM 849 O O . THR A 1 118 ? -3.744 44.723 40.630 1.00 32.88 118 THR A O 1
ATOM 852 N N . GLN A 1 119 ? -2.478 43.262 41.826 1.00 31.42 119 GLN A N 1
ATOM 853 C CA . GLN A 1 119 ? -3.289 42.912 43.016 1.00 31.42 119 GLN A CA 1
ATOM 854 C C . GLN A 1 119 ? -4.166 41.637 42.996 1.00 31.42 119 GLN A C 1
ATOM 856 O O . GLN A 1 119 ? -5.272 41.598 42.480 1.00 31.42 119 GLN A O 1
ATOM 861 N N . GLN A 1 120 ? -3.637 40.604 43.669 1.00 44.16 120 GLN A N 1
ATOM 862 C CA . GLN A 1 120 ? -4.188 40.016 44.903 1.00 44.16 120 GLN A CA 1
ATOM 863 C C . GLN A 1 120 ? -5.701 39.711 44.957 1.00 44.16 120 GLN A C 1
ATOM 865 O O . GLN A 1 120 ? -6.498 40.611 45.185 1.00 44.16 120 GLN A O 1
ATOM 870 N N . ASN A 1 121 ? -6.071 38.421 44.901 1.00 31.89 121 ASN A N 1
ATOM 871 C CA . ASN A 1 121 ? -6.868 37.711 45.926 1.00 31.89 121 ASN A CA 1
ATOM 872 C C . ASN A 1 121 ? -7.475 36.392 45.391 1.00 31.89 121 ASN A C 1
ATOM 874 O O . ASN A 1 121 ? -8.153 36.353 44.370 1.00 31.89 121 ASN A O 1
ATOM 878 N N . ARG A 1 122 ? -7.256 35.300 46.137 1.00 34.56 122 ARG A N 1
ATOM 879 C CA . ARG A 1 122 ? -8.164 34.131 46.222 1.00 34.56 122 ARG A CA 1
ATOM 880 C C . ARG A 1 122 ? -9.496 34.571 46.877 1.00 34.56 122 ARG A C 1
ATOM 882 O O . ARG A 1 122 ? -9.495 35.632 47.496 1.00 34.56 122 ARG A O 1
ATOM 889 N N . PRO A 1 123 ? -10.544 33.729 46.992 1.00 53.91 123 PRO A N 1
ATOM 890 C CA . PRO A 1 123 ? -10.936 32.524 46.245 1.00 53.91 123 PRO A CA 1
ATOM 891 C C . PRO A 1 123 ? -12.402 32.614 45.745 1.00 53.91 123 PRO A C 1
ATOM 893 O O . PRO A 1 123 ? -13.218 33.270 46.373 1.00 53.91 123 PRO A O 1
ATOM 896 N N . ALA A 1 124 ? -12.784 31.890 44.689 1.00 27.67 124 ALA A N 1
ATOM 897 C CA . ALA A 1 124 ? -14.148 31.356 44.541 1.00 27.67 124 ALA A CA 1
ATOM 898 C C . ALA A 1 124 ? -14.244 30.448 43.311 1.00 27.67 124 ALA A C 1
ATOM 900 O O . ALA A 1 124 ? -13.885 30.820 42.196 1.00 27.67 124 ALA A O 1
ATOM 901 N N . THR A 1 125 ? -14.766 29.254 43.558 1.00 44.94 125 THR A N 1
ATOM 902 C CA . THR A 1 125 ? -15.431 28.357 42.613 1.00 44.94 125 THR A CA 1
AT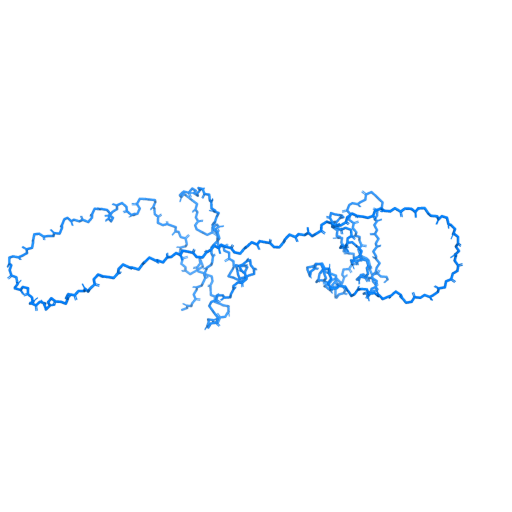OM 903 C C . THR A 1 125 ? -16.117 29.093 41.460 1.00 44.94 125 THR A C 1
ATOM 905 O O . THR A 1 125 ? -17.097 29.804 41.672 1.00 44.94 125 THR A O 1
ATOM 908 N N . SER A 1 126 ? -15.660 28.866 40.231 1.00 34.88 126 SER A N 1
ATOM 909 C CA . SER A 1 126 ? -16.482 29.083 39.044 1.00 34.88 126 SER A CA 1
ATOM 910 C C . SER A 1 126 ? -16.104 28.081 37.958 1.00 34.88 126 SER A C 1
ATOM 912 O O . SER A 1 126 ? -14.936 27.767 37.737 1.00 34.88 126 SER A O 1
ATOM 914 N N . ASN A 1 127 ? -17.153 27.516 37.371 1.00 37.88 127 ASN A N 1
ATOM 915 C CA . ASN A 1 127 ? -17.177 26.472 36.363 1.00 37.88 127 ASN A CA 1
ATOM 916 C C . ASN A 1 127 ? -16.068 26.611 35.313 1.00 37.88 127 ASN A C 1
ATOM 918 O O . ASN A 1 127 ? -16.137 27.458 34.422 1.00 37.88 127 ASN A O 1
ATOM 922 N N . VAL A 1 128 ? -15.083 25.711 35.367 1.00 39.06 128 VAL A N 1
ATOM 923 C CA . VAL A 1 128 ? -14.236 25.434 34.209 1.00 39.06 128 VAL A CA 1
ATOM 924 C C . VAL A 1 128 ? -15.122 24.702 33.213 1.00 39.06 128 VAL A C 1
ATOM 926 O O . VAL A 1 128 ? -15.371 23.506 33.337 1.00 39.06 128 VAL A O 1
ATOM 929 N N . GLN A 1 129 ? -15.632 25.442 32.233 1.00 35.59 129 GLN A N 1
ATOM 930 C CA . GLN A 1 129 ? -16.148 24.871 30.999 1.00 35.59 129 GLN A CA 1
ATOM 931 C C . GLN A 1 129 ? -14.984 24.105 30.351 1.00 35.59 129 GLN A C 1
ATOM 933 O O . GLN A 1 129 ? -14.159 24.685 29.642 1.00 35.59 129 GLN A O 1
ATOM 938 N N . VAL A 1 130 ? -14.872 22.813 30.667 1.00 46.22 130 VAL A N 1
ATOM 939 C CA . VAL A 1 130 ? -13.892 21.897 30.084 1.00 46.22 130 VAL A CA 1
ATOM 940 C C . VAL A 1 130 ? -14.153 21.889 28.583 1.00 46.22 130 VAL A C 1
ATOM 942 O O . VAL A 1 130 ? -15.149 21.341 28.109 1.00 46.22 130 VAL A O 1
ATOM 945 N N . LYS A 1 131 ? -13.293 22.579 27.827 1.00 41.69 131 LYS A N 1
ATOM 946 C CA . LYS A 1 131 ? -13.267 22.477 26.370 1.00 41.69 131 LYS A CA 1
ATOM 947 C C . LYS A 1 131 ? -13.055 20.992 26.065 1.00 41.69 131 LYS A C 1
ATOM 949 O O . LYS A 1 131 ? -12.069 20.408 26.499 1.00 41.69 131 LYS A O 1
ATOM 954 N N . SER A 1 132 ? -14.049 20.402 25.412 1.00 45.88 132 SER A N 1
ATOM 955 C CA . SER A 1 132 ? -14.135 18.988 25.052 1.00 45.88 132 SER A CA 1
ATOM 956 C C . SER A 1 132 ? -12.798 18.450 24.499 1.00 45.88 132 SER A C 1
ATOM 958 O O . SER A 1 132 ? -12.146 19.179 23.747 1.00 45.88 132 SER A O 1
ATOM 960 N N . PRO A 1 133 ? -12.392 17.198 24.798 1.00 54.62 133 PRO A N 1
ATOM 961 C CA . PRO A 1 133 ? -11.126 16.583 24.357 1.00 54.62 133 PRO A CA 1
ATOM 962 C C . PRO A 1 133 ? -11.014 16.343 22.832 1.00 54.62 133 PRO A C 1
ATOM 964 O O . PRO A 1 133 ? -10.195 15.548 22.381 1.00 54.62 133 PRO A O 1
ATOM 967 N N . ASN A 1 134 ? -11.813 17.035 22.018 1.00 56.75 134 ASN A N 1
ATOM 968 C CA . ASN A 1 134 ? -11.950 16.830 20.575 1.00 56.75 134 ASN A CA 1
ATOM 969 C C . ASN A 1 134 ? -10.756 17.326 19.738 1.00 56.75 134 ASN A C 1
ATOM 971 O O . ASN A 1 134 ? -10.804 17.211 18.519 1.00 56.75 134 ASN A O 1
ATOM 975 N N . ASN A 1 135 ? -9.702 17.870 20.356 1.00 60.75 135 ASN A N 1
ATOM 976 C CA . ASN A 1 135 ? -8.475 18.302 19.668 1.00 60.75 135 ASN A CA 1
ATOM 977 C C . ASN A 1 135 ? -7.244 17.467 20.066 1.00 60.75 135 ASN A C 1
ATOM 979 O O . ASN A 1 135 ? -6.113 17.933 20.039 1.00 60.75 135 ASN A O 1
ATOM 983 N N . ILE A 1 136 ? -7.459 16.226 20.507 1.00 74.12 136 ILE A N 1
ATOM 984 C CA . ILE A 1 136 ? -6.371 15.266 20.722 1.00 74.12 136 ILE A CA 1
ATOM 985 C C . ILE A 1 136 ? -6.229 14.438 19.448 1.00 74.12 136 ILE A C 1
ATOM 987 O O . ILE A 1 136 ? -7.236 14.002 18.887 1.00 74.12 136 ILE A O 1
ATOM 991 N N . ASN A 1 137 ? -4.992 14.183 19.006 1.00 78.81 137 ASN A N 1
ATOM 992 C CA . ASN A 1 137 ? -4.740 13.287 17.883 1.00 78.81 137 ASN A CA 1
ATOM 993 C C . ASN A 1 137 ? -5.496 11.954 18.080 1.00 78.81 137 ASN A C 1
ATOM 995 O O . ASN A 1 137 ? -5.350 11.310 19.127 1.00 78.81 137 ASN A O 1
ATOM 999 N N . PRO A 1 138 ? -6.294 11.509 17.095 1.00 80.69 138 PRO A N 1
ATOM 1000 C CA . PRO A 1 138 ? -7.132 10.322 17.246 1.00 80.69 138 PRO A CA 1
ATOM 1001 C C . PRO A 1 138 ? -6.308 9.054 17.509 1.00 80.69 138 PRO A C 1
ATOM 1003 O O . PRO A 1 138 ? -6.776 8.150 18.198 1.00 80.69 138 PRO A O 1
ATOM 1006 N N . GLY A 1 139 ? -5.057 9.004 17.038 1.00 81.69 139 GLY A N 1
ATOM 1007 C CA . GLY A 1 139 ? -4.118 7.924 17.337 1.00 81.69 139 GLY A CA 1
ATOM 1008 C C . GLY A 1 139 ? -3.729 7.868 18.816 1.00 81.69 139 GLY A C 1
ATOM 1009 O O . GLY A 1 139 ? -3.740 6.788 19.404 1.00 81.69 139 GLY A O 1
ATOM 1010 N N . LEU A 1 140 ? -3.472 9.020 19.446 1.00 80.56 140 LEU A N 1
ATOM 1011 C CA . LEU A 1 140 ? -3.194 9.095 20.887 1.00 80.56 140 LEU A CA 1
ATOM 1012 C C . LEU A 1 140 ? -4.411 8.664 21.706 1.00 80.56 140 LEU A C 1
ATOM 1014 O O . LEU A 1 140 ? -4.271 7.901 22.662 1.00 80.56 140 LEU A O 1
ATOM 1018 N N . ARG A 1 141 ? -5.615 9.096 21.302 1.00 83.75 141 ARG A N 1
ATOM 1019 C CA . ARG A 1 141 ? -6.867 8.671 21.946 1.00 83.75 141 ARG A CA 1
ATOM 1020 C C . ARG A 1 141 ? -7.031 7.152 21.871 1.00 83.75 141 ARG A C 1
ATOM 1022 O O . ARG A 1 141 ? -7.235 6.525 22.908 1.00 83.75 141 ARG A O 1
ATOM 1029 N N . MET A 1 142 ? -6.847 6.559 20.688 1.00 83.94 142 MET A N 1
ATOM 1030 C CA . MET A 1 142 ? -6.908 5.103 20.516 1.00 83.94 142 MET A CA 1
ATOM 1031 C C . MET A 1 142 ? -5.857 4.360 21.348 1.00 83.94 142 MET A C 1
ATOM 1033 O O . MET A 1 142 ? -6.170 3.318 21.919 1.00 83.94 142 MET A O 1
ATOM 1037 N N . GLN A 1 143 ? -4.630 4.879 21.458 1.00 83.19 143 GLN A N 1
ATOM 1038 C CA . GLN A 1 143 ? -3.589 4.261 22.287 1.00 83.19 143 GLN A CA 1
ATOM 1039 C C . GLN A 1 143 ? -3.958 4.256 23.772 1.00 83.19 143 GLN A C 1
ATOM 1041 O O . GLN A 1 143 ? -3.772 3.236 24.439 1.00 83.19 143 GLN A O 1
ATOM 1046 N N . VAL A 1 144 ? -4.511 5.359 24.287 1.00 84.50 144 VAL A N 1
ATOM 1047 C CA . VAL A 1 144 ? -4.986 5.414 25.677 1.00 84.50 144 VAL A CA 1
ATOM 1048 C C . VAL A 1 144 ? -6.188 4.492 25.883 1.00 84.50 144 VAL A C 1
ATOM 1050 O O . VAL A 1 144 ? -6.196 3.727 26.845 1.00 84.50 144 VAL A O 1
ATOM 1053 N N . ASP A 1 145 ? -7.171 4.491 24.979 1.00 84.94 145 ASP A N 1
ATOM 1054 C CA . ASP A 1 145 ? -8.345 3.613 25.086 1.00 84.94 145 ASP A CA 1
ATOM 1055 C C . ASP A 1 145 ? -7.952 2.120 25.031 1.00 84.94 145 ASP A C 1
ATOM 1057 O O . ASP A 1 145 ? -8.424 1.325 25.850 1.00 84.94 145 ASP A O 1
ATOM 1061 N N . HIS A 1 146 ? -7.020 1.739 24.149 1.00 85.88 146 HIS A N 1
ATOM 1062 C CA . HIS A 1 146 ? -6.459 0.385 24.111 1.00 85.88 146 HIS A CA 1
ATOM 1063 C C . HIS A 1 146 ? -5.701 0.049 25.404 1.00 85.88 146 HIS A C 1
ATOM 1065 O O . HIS A 1 146 ? -5.842 -1.047 25.946 1.00 85.88 146 HIS A O 1
ATOM 1071 N N . PHE A 1 147 ? -4.929 0.993 25.948 1.00 83.69 147 PHE A N 1
ATOM 1072 C CA . PHE A 1 147 ? -4.203 0.796 27.202 1.00 83.69 147 PHE A CA 1
ATOM 1073 C C . PHE A 1 147 ? -5.130 0.560 28.397 1.00 83.69 147 PHE A C 1
ATOM 1075 O O . PHE A 1 147 ? -4.886 -0.368 29.176 1.00 83.69 147 PHE A O 1
ATOM 1082 N N . VAL A 1 148 ? -6.217 1.330 28.508 1.00 83.94 148 VAL A N 1
ATOM 1083 C CA . VAL A 1 148 ? -7.245 1.151 29.548 1.00 83.94 148 VAL A CA 1
ATOM 1084 C C . VAL A 1 148 ? -7.780 -0.282 29.530 1.00 83.94 148 VAL A C 1
ATOM 1086 O O . VAL A 1 148 ? -7.853 -0.922 30.582 1.00 83.94 148 VAL A O 1
ATOM 1089 N N . GLN A 1 149 ? -8.070 -0.804 28.337 1.00 79.56 149 GLN A N 1
ATOM 1090 C CA . GLN A 1 149 ? -8.598 -2.157 28.131 1.00 79.56 149 GLN A CA 1
ATOM 1091 C C . GLN A 1 149 ? -7.530 -3.262 28.236 1.00 79.56 149 GLN A C 1
ATOM 1093 O O . GLN A 1 149 ? -7.859 -4.433 28.417 1.00 79.56 149 GLN A O 1
ATOM 1098 N N . SER A 1 150 ? -6.245 -2.915 28.152 1.00 77.88 150 SER A N 1
ATOM 1099 C CA . SER A 1 150 ? -5.138 -3.872 28.209 1.00 77.88 150 SER A CA 1
ATOM 1100 C C . SER A 1 150 ? -4.740 -4.256 29.645 1.00 77.88 150 SER A C 1
ATOM 1102 O O . SER A 1 150 ? -5.012 -3.538 30.609 1.00 77.88 150 SER A O 1
ATOM 1104 N N . LYS A 1 151 ? -3.998 -5.364 29.797 1.00 75.19 151 LYS A N 1
ATOM 1105 C CA . LYS A 1 151 ? -3.323 -5.747 31.058 1.00 75.19 151 LYS A CA 1
ATOM 1106 C C . LYS A 1 151 ? -2.015 -4.975 31.315 1.00 75.19 151 LYS A C 1
ATOM 1108 O O . LYS A 1 151 ? -1.303 -5.298 32.265 1.00 75.19 151 LYS A O 1
ATOM 1113 N N . ALA A 1 152 ? -1.663 -4.001 30.474 1.00 73.00 152 ALA A N 1
ATOM 1114 C CA . ALA A 1 152 ? -0.427 -3.245 30.629 1.00 73.00 152 ALA A CA 1
ATOM 1115 C C . ALA A 1 152 ? -0.465 -2.368 31.893 1.00 73.00 152 ALA A C 1
ATOM 1117 O O . ALA A 1 152 ? -1.512 -1.839 32.272 1.00 73.00 152 ALA A O 1
ATOM 1118 N N . ARG A 1 153 ? 0.692 -2.239 32.555 1.00 70.00 153 ARG A N 1
ATOM 1119 C CA . ARG A 1 153 ? 0.862 -1.426 33.773 1.00 70.00 153 ARG A CA 1
ATOM 1120 C C . ARG A 1 153 ? 1.278 0.012 33.469 1.00 70.00 153 ARG A C 1
ATOM 1122 O O . ARG A 1 153 ? 0.949 0.909 34.238 1.00 70.00 153 ARG A O 1
ATOM 1129 N N . GLU A 1 154 ? 1.965 0.223 32.349 1.00 77.94 154 GLU A N 1
ATOM 1130 C CA . GLU A 1 154 ? 2.496 1.521 31.939 1.00 77.94 154 GLU A CA 1
ATOM 1131 C C . GLU A 1 154 ? 2.456 1.703 30.416 1.00 77.94 154 GLU A C 1
ATOM 1133 O O . GLU A 1 154 ? 2.585 0.731 29.665 1.00 77.94 154 GLU A O 1
ATOM 1138 N N . LEU A 1 155 ? 2.277 2.949 29.970 1.00 79.88 155 LEU A N 1
ATOM 1139 C CA . LEU A 1 155 ? 2.376 3.358 28.569 1.00 79.88 155 LEU A CA 1
ATOM 1140 C C . LEU A 1 155 ? 3.196 4.648 28.465 1.00 79.88 155 LEU A C 1
ATOM 1142 O O . LEU A 1 155 ? 2.904 5.622 29.155 1.00 79.88 155 LEU A O 1
ATOM 1146 N N . ASN A 1 156 ? 4.211 4.660 27.600 1.00 83.19 156 ASN A N 1
ATOM 1147 C CA . ASN A 1 156 ? 5.129 5.789 27.440 1.00 83.19 156 ASN A CA 1
ATOM 1148 C C . ASN A 1 156 ? 4.852 6.530 26.125 1.00 83.19 156 ASN A C 1
ATOM 1150 O O . ASN A 1 156 ? 4.836 5.912 25.061 1.00 83.19 156 ASN A O 1
ATOM 1154 N N . PHE A 1 157 ? 4.702 7.852 26.193 1.00 79.00 157 PHE A N 1
ATOM 1155 C CA . PHE A 1 157 ? 4.538 8.744 25.043 1.00 79.00 157 PHE A CA 1
ATOM 1156 C C . PHE A 1 157 ? 5.730 9.699 24.953 1.00 79.00 157 PHE A C 1
ATOM 1158 O O . PHE A 1 157 ? 6.062 10.319 25.959 1.00 79.00 157 PHE A O 1
ATOM 1165 N N . PRO A 1 158 ? 6.384 9.869 23.795 1.00 69.62 158 PRO A N 1
ATOM 1166 C CA . PRO A 1 158 ? 7.526 10.778 23.671 1.00 69.62 158 PRO A CA 1
ATOM 1167 C C . PRO A 1 158 ? 7.140 12.238 23.995 1.00 69.62 158 PRO A C 1
ATOM 1169 O O . PRO A 1 158 ? 6.106 12.718 23.573 1.00 69.62 158 PRO A O 1
ATOM 1172 N N . VAL A 1 159 ? 7.978 12.998 24.704 1.00 62.91 159 VAL A N 1
ATOM 1173 C CA . VAL A 1 159 ? 7.729 14.417 25.085 1.00 62.91 159 VAL A CA 1
ATOM 1174 C C . VAL A 1 159 ? 7.824 15.383 23.892 1.00 62.91 159 VAL A C 1
ATOM 1176 O O . VAL A 1 159 ? 7.568 16.572 24.027 1.00 62.91 159 VAL A O 1
ATOM 1179 N N . SER A 1 160 ? 8.126 14.886 22.692 1.00 63.78 160 SER A N 1
ATOM 1180 C CA . SER A 1 160 ? 8.103 15.664 21.445 1.00 63.78 160 SER A CA 1
ATOM 1181 C C . SER A 1 160 ? 6.697 16.080 20.984 1.00 63.78 160 SER A C 1
ATOM 1183 O O . SER A 1 160 ? 6.581 16.705 19.934 1.00 63.78 160 SER A O 1
ATOM 1185 N N . LEU A 1 161 ? 5.642 15.739 21.733 1.00 67.25 161 LEU A N 1
ATOM 1186 C CA . LEU A 1 161 ? 4.286 16.208 21.459 1.00 67.25 161 LEU A CA 1
ATOM 1187 C C . LEU A 1 161 ? 4.152 17.719 21.755 1.00 67.25 161 LEU A C 1
ATOM 1189 O O . LEU A 1 161 ? 4.680 18.175 22.775 1.00 67.25 161 LEU A O 1
ATOM 1193 N N . PRO A 1 162 ? 3.432 18.500 20.925 1.00 72.94 162 PRO A N 1
ATOM 1194 C CA . PRO A 1 162 ? 3.069 19.884 21.231 1.00 72.94 162 PRO A CA 1
ATOM 1195 C C . PRO A 1 162 ? 2.380 20.004 22.602 1.00 72.94 162 PRO A C 1
ATOM 1197 O O . PRO A 1 162 ? 1.662 19.104 23.036 1.00 72.94 162 PRO A O 1
ATOM 1200 N N . GLU A 1 163 ? 2.581 21.133 23.291 1.00 74.38 163 GLU A N 1
ATOM 1201 C CA . GLU A 1 163 ? 2.078 21.371 24.659 1.00 74.38 163 GLU A CA 1
ATOM 1202 C C . GLU A 1 163 ? 0.554 21.162 24.783 1.00 74.38 163 GLU A C 1
ATOM 1204 O O . GLU A 1 163 ? 0.064 20.678 25.806 1.00 74.38 163 GLU A O 1
ATOM 1209 N N . GLU A 1 164 ? -0.192 21.448 23.710 1.00 77.06 164 GLU A N 1
ATOM 1210 C CA . GLU A 1 164 ? -1.634 21.201 23.614 1.00 77.06 164 GLU A CA 1
ATOM 1211 C C . GLU A 1 164 ? -1.980 19.707 23.698 1.00 77.06 164 GLU A C 1
ATOM 1213 O O . GLU A 1 164 ? -2.869 19.322 24.461 1.00 77.06 164 GLU A O 1
ATOM 1218 N N . GLU A 1 165 ? -1.240 18.846 22.996 1.00 80.00 165 GLU A N 1
ATOM 1219 C CA . GLU A 1 165 ? -1.463 17.401 23.047 1.00 80.00 165 GLU A CA 1
ATOM 1220 C C . GLU A 1 165 ? -1.034 16.809 24.391 1.00 80.00 165 GLU A C 1
ATOM 1222 O O . GLU A 1 165 ? -1.710 15.922 24.908 1.00 80.00 165 GLU A O 1
ATOM 1227 N N . GLN A 1 166 ? 0.033 17.326 25.010 1.00 77.19 166 GLN A N 1
ATOM 1228 C CA . GLN A 1 166 ? 0.429 16.905 26.359 1.00 77.19 166 GLN A CA 1
ATOM 1229 C C . GLN A 1 166 ? -0.653 17.245 27.389 1.00 77.19 166 GLN A C 1
ATOM 1231 O O . GLN A 1 166 ? -0.973 16.431 28.262 1.00 77.19 166 GLN A O 1
ATOM 1236 N N . ARG A 1 167 ? -1.249 18.439 27.279 1.00 82.00 167 ARG A N 1
ATOM 1237 C CA . ARG A 1 167 ? -2.381 18.857 28.112 1.00 82.00 167 ARG A CA 1
ATOM 1238 C C . ARG A 1 167 ? -3.602 17.973 27.858 1.00 82.00 167 ARG A C 1
ATOM 1240 O O . ARG A 1 167 ? -4.210 17.505 28.818 1.00 82.00 167 ARG A O 1
ATOM 1247 N N . GLY A 1 168 ? -3.930 17.709 26.596 1.00 84.56 168 GLY A N 1
ATOM 1248 C CA . GLY A 1 168 ? -5.032 16.826 26.222 1.00 84.56 168 GLY A CA 1
ATOM 1249 C C . GLY A 1 168 ? -4.851 15.403 26.753 1.00 84.56 168 GLY A C 1
ATOM 1250 O O . GLY A 1 168 ? -5.775 14.841 27.337 1.00 84.56 168 GLY A O 1
ATOM 1251 N N . LEU A 1 169 ? -3.642 14.850 26.645 1.00 83.00 169 LEU A N 1
ATOM 1252 C CA . LEU A 1 169 ? -3.305 13.517 27.137 1.00 83.00 169 LEU A CA 1
ATOM 1253 C C . LEU A 1 169 ? -3.444 13.411 28.663 1.00 83.00 169 LEU A C 1
ATOM 1255 O O . LEU A 1 169 ? -3.934 12.401 29.156 1.00 83.00 169 LEU A O 1
ATOM 1259 N N . ARG A 1 170 ? -3.069 14.458 29.413 1.00 83.19 170 ARG A N 1
ATOM 1260 C CA . ARG A 1 170 ? -3.266 14.520 30.875 1.00 83.19 170 ARG A CA 1
ATOM 1261 C C . ARG A 1 170 ? -4.745 14.537 31.265 1.00 83.19 170 ARG A C 1
ATOM 1263 O O . ARG A 1 170 ? -5.129 13.796 32.161 1.00 83.19 170 ARG A O 1
ATOM 1270 N N . ILE A 1 171 ? -5.567 15.324 30.570 1.00 85.31 171 ILE A N 1
ATOM 1271 C CA . ILE A 1 171 ? -7.022 15.382 30.810 1.00 85.31 171 ILE A CA 1
ATOM 1272 C C . ILE A 1 171 ? -7.669 14.030 30.491 1.00 85.31 171 ILE A C 1
ATOM 1274 O O . ILE A 1 171 ? -8.468 13.512 31.266 1.00 85.31 171 ILE A O 1
ATOM 1278 N N . LEU A 1 172 ? -7.285 13.436 29.362 1.00 83.31 172 LEU A N 1
ATOM 1279 C CA . LEU A 1 172 ? -7.750 12.122 28.938 1.00 83.31 172 LEU A CA 1
ATOM 1280 C C . LEU A 1 172 ? -7.348 11.017 29.924 1.00 83.31 172 LEU A C 1
ATOM 1282 O O . LEU A 1 172 ? -8.153 10.146 30.245 1.00 83.31 172 LEU A O 1
ATOM 1286 N N . ALA A 1 173 ? -6.114 11.054 30.421 1.00 85.06 173 ALA A N 1
ATOM 1287 C CA . ALA A 1 173 ? -5.655 10.137 31.454 1.00 85.06 173 ALA A CA 1
ATOM 1288 C C . ALA A 1 173 ? -6.538 10.229 32.703 1.00 85.06 173 ALA A C 1
ATOM 1290 O O . ALA A 1 173 ? -7.020 9.206 33.184 1.00 85.06 173 ALA A O 1
ATOM 1291 N N . GLU A 1 174 ? -6.804 11.448 33.176 1.00 84.75 174 GLU A N 1
ATOM 1292 C CA . GLU A 1 174 ? -7.622 11.698 34.362 1.00 84.75 174 GLU A CA 1
ATOM 1293 C C . GLU A 1 174 ? -9.069 11.208 34.183 1.00 84.75 174 GLU A C 1
ATOM 1295 O O . GLU A 1 174 ? -9.579 10.506 35.058 1.00 84.75 174 GLU A O 1
ATOM 1300 N N . GLU A 1 175 ? -9.689 11.471 33.023 1.00 84.50 175 GLU A N 1
ATOM 1301 C CA . GLU A 1 175 ? -11.020 10.954 32.645 1.00 84.50 175 GLU A CA 1
ATOM 1302 C C . GLU A 1 175 ? -11.079 9.419 32.737 1.00 84.50 175 GLU A C 1
ATOM 1304 O O . GLU A 1 175 ? -12.088 8.839 33.141 1.00 84.50 175 GLU A O 1
ATOM 1309 N N . LYS A 1 176 ? -9.982 8.748 32.374 1.00 83.25 176 LYS A N 1
ATOM 1310 C CA . LYS A 1 176 ? -9.873 7.284 32.325 1.00 83.25 176 LYS A CA 1
ATOM 1311 C C . LYS A 1 176 ? -9.314 6.660 33.607 1.00 83.25 176 LYS A C 1
ATOM 1313 O O . LYS A 1 176 ? -9.048 5.458 33.620 1.00 83.25 176 LYS A O 1
ATOM 1318 N N . GLY A 1 177 ? -9.137 7.441 34.675 1.00 82.00 177 GLY A N 1
ATOM 1319 C CA . GLY A 1 177 ? -8.610 6.954 35.956 1.00 82.00 177 GLY A CA 1
ATOM 1320 C C . GLY A 1 177 ? -7.119 6.596 35.928 1.00 82.00 177 GLY A C 1
ATOM 1321 O O . GLY A 1 177 ? -6.653 5.807 36.749 1.00 82.00 177 GLY A O 1
ATOM 1322 N N . LEU A 1 178 ? -6.371 7.158 34.982 1.00 86.56 178 LEU A N 1
ATOM 1323 C CA . LEU A 1 178 ? -4.930 6.990 34.830 1.00 86.56 178 LEU A CA 1
ATOM 1324 C C . LEU A 1 178 ? -4.182 8.183 35.445 1.00 86.56 178 LEU A C 1
ATOM 1326 O O . LEU A 1 178 ? -4.716 9.284 35.580 1.00 86.56 178 LEU A O 1
ATOM 1330 N N . GLU A 1 179 ? -2.922 7.969 35.803 1.00 85.81 179 GLU A N 1
ATOM 1331 C CA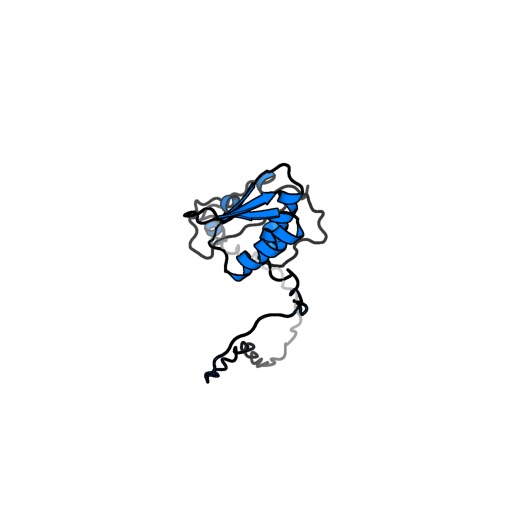 . GLU A 1 179 ? -1.996 8.995 36.269 1.00 85.81 179 GLU A CA 1
ATOM 1332 C C . GLU A 1 179 ? -0.915 9.244 35.214 1.00 85.81 179 GLU A C 1
ATOM 1334 O O . GLU A 1 179 ? -0.262 8.309 34.752 1.00 85.81 179 GLU A O 1
ATOM 1339 N N . CYS A 1 180 ? -0.716 10.511 34.844 1.00 83.56 180 CYS A N 1
ATOM 1340 C CA . CYS A 1 180 ? 0.386 10.935 33.984 1.00 83.56 180 CYS A CA 1
ATOM 1341 C C . CYS A 1 180 ? 1.578 11.376 34.839 1.00 83.56 180 CYS A C 1
ATOM 1343 O O . CYS A 1 180 ? 1.543 12.453 35.434 1.00 83.56 180 CYS A O 1
ATOM 1345 N N . VAL A 1 181 ? 2.653 10.591 34.834 1.00 86.06 181 VAL A N 1
ATOM 1346 C CA . VAL A 1 181 ? 3.921 10.909 35.500 1.00 86.06 181 VAL A CA 1
ATOM 1347 C C . VAL A 1 181 ? 4.966 11.268 34.448 1.00 86.06 181 VAL A C 1
ATOM 1349 O O . VAL A 1 181 ? 5.123 10.567 33.451 1.00 86.06 181 VAL A O 1
ATOM 1352 N N . GLN A 1 182 ? 5.707 12.354 34.664 1.00 83.06 182 GLN A N 1
ATOM 1353 C CA . GLN A 1 182 ? 6.902 12.664 33.881 1.00 83.06 182 GLN A CA 1
ATOM 1354 C C . GLN A 1 182 ? 8.131 12.396 34.758 1.00 83.06 182 GLN A C 1
ATOM 1356 O O . GLN A 1 182 ? 8.364 13.159 35.696 1.00 83.06 182 GLN A O 1
ATOM 1361 N N . PRO A 1 183 ? 8.895 11.317 34.515 1.00 78.88 183 PRO A N 1
ATOM 1362 C CA . PRO A 1 183 ? 10.099 11.064 35.290 1.00 78.88 183 PRO A CA 1
ATOM 1363 C C . PRO A 1 183 ? 11.149 12.147 35.015 1.00 78.88 183 PRO A C 1
ATOM 1365 O O . PRO A 1 183 ? 11.380 12.518 33.861 1.00 78.88 183 PRO A O 1
ATOM 1368 N N . GLU A 1 184 ? 11.797 12.649 36.070 1.00 73.69 184 GLU A N 1
ATOM 1369 C CA . GLU A 1 184 ? 12.839 13.672 35.945 1.00 73.69 184 GLU A CA 1
ATOM 1370 C C . GLU A 1 184 ? 13.956 13.200 34.999 1.00 73.69 184 GLU A C 1
ATOM 1372 O O . GLU A 1 184 ? 14.463 12.084 35.105 1.00 73.69 184 GLU A O 1
ATOM 1377 N N . GLY A 1 185 ? 14.307 14.042 34.022 1.00 73.06 185 GLY A N 1
ATOM 1378 C CA . GLY A 1 185 ? 15.338 13.748 33.021 1.00 73.06 185 GLY A CA 1
ATOM 1379 C C . GLY A 1 185 ? 14.886 12.904 31.822 1.00 73.06 185 GLY A C 1
ATOM 1380 O O . GLY A 1 185 ? 15.685 12.691 30.909 1.00 73.06 185 GLY A O 1
ATOM 1381 N N . GLN A 1 186 ? 13.627 12.454 31.765 1.00 72.38 186 GLN A N 1
ATOM 1382 C CA . GLN A 1 186 ? 13.142 11.609 30.670 1.00 72.38 186 GLN A CA 1
ATOM 1383 C C . GLN A 1 186 ? 12.256 12.383 29.686 1.00 72.38 186 GLN A C 1
ATOM 1385 O O . GLN A 1 186 ? 11.349 13.130 30.051 1.00 72.38 186 GLN A O 1
ATOM 1390 N N . LYS A 1 187 ? 12.511 12.177 28.388 1.00 80.38 187 LYS A N 1
ATOM 1391 C CA . LYS A 1 187 ? 11.734 12.766 27.286 1.00 80.38 187 LYS A CA 1
ATOM 1392 C C . LYS A 1 187 ? 10.494 11.926 26.958 1.00 80.38 187 LYS A C 1
ATOM 1394 O O . LYS A 1 187 ? 10.195 11.723 25.784 1.00 80.38 187 LYS A O 1
ATOM 1399 N N . PHE A 1 188 ? 9.781 11.424 27.963 1.00 79.19 188 PHE A N 1
ATOM 1400 C CA . PHE A 1 188 ? 8.473 10.798 27.769 1.00 79.19 188 PHE A CA 1
ATOM 1401 C C . PHE A 1 188 ? 7.507 11.098 28.922 1.00 79.19 188 PHE A C 1
ATOM 1403 O O . PHE A 1 188 ? 7.917 11.309 30.061 1.00 79.19 188 PHE A O 1
ATOM 1410 N N . LEU A 1 189 ? 6.216 11.123 28.599 1.00 81.94 189 LEU A N 1
ATOM 1411 C CA . LEU A 1 189 ? 5.105 11.103 29.541 1.00 81.94 189 LEU A CA 1
ATOM 1412 C C . LEU A 1 189 ? 4.696 9.650 29.760 1.00 81.94 189 LEU A C 1
ATOM 1414 O O . LEU A 1 189 ? 4.486 8.915 28.795 1.00 81.94 189 LEU A O 1
ATOM 1418 N N . GLN A 1 190 ? 4.579 9.240 31.015 1.00 84.25 190 GLN A N 1
ATOM 1419 C CA . GLN A 1 190 ? 4.209 7.883 31.383 1.00 84.25 190 GLN A CA 1
ATOM 1420 C C . GLN A 1 190 ? 2.793 7.858 31.958 1.00 84.25 190 GLN A C 1
ATOM 1422 O O . GLN A 1 190 ? 2.538 8.466 32.995 1.00 84.25 190 GLN A O 1
ATOM 1427 N N . LEU A 1 191 ? 1.880 7.138 31.303 1.00 88.12 191 LEU A N 1
ATOM 1428 C CA . LEU A 1 191 ? 0.568 6.815 31.858 1.00 88.12 191 LEU A CA 1
ATOM 1429 C C . LEU A 1 191 ? 0.652 5.548 32.704 1.00 88.12 191 LEU A C 1
ATOM 1431 O O . LEU A 1 191 ? 1.109 4.508 32.227 1.00 88.12 191 LEU A O 1
ATOM 1435 N N . ARG A 1 192 ? 0.169 5.629 33.941 1.00 83.44 192 ARG A N 1
ATOM 1436 C CA . ARG A 1 192 ? 0.050 4.514 34.888 1.00 83.44 192 ARG A CA 1
ATOM 1437 C C . ARG A 1 192 ? -1.404 4.357 35.315 1.00 83.44 192 ARG A C 1
ATOM 1439 O O . ARG A 1 192 ? -2.132 5.341 35.392 1.00 83.44 192 ARG A O 1
ATOM 1446 N N . LYS A 1 193 ? -1.849 3.129 35.580 1.00 82.19 193 LYS A N 1
ATOM 1447 C CA . LYS A 1 193 ? -3.143 2.912 36.248 1.00 82.19 193 LYS A CA 1
ATOM 1448 C C . LYS A 1 193 ? -2.991 3.307 37.722 1.00 82.19 193 LYS A C 1
ATOM 1450 O O . LYS A 1 193 ? -1.965 2.960 38.309 1.00 82.19 193 LYS A O 1
ATOM 1455 N N . LYS A 1 194 ? -3.955 4.056 38.266 1.00 74.19 194 LYS A N 1
ATOM 1456 C CA . LYS A 1 194 ? -4.036 4.306 39.714 1.00 74.19 194 LYS A CA 1
ATOM 1457 C C . LYS A 1 194 ? -4.298 3.011 40.480 1.00 74.19 194 LYS A C 1
ATOM 1459 O O . LYS A 1 194 ? -4.916 2.095 39.887 1.00 74.19 194 LYS A O 1
#

pLDDT: mean 72.17, std 19.38, range [27.67, 96.94]

Organism: NCBI:txid1890364

InterPro domains:
  IPR044929 DNA/RNA non-specific endonuclease superfamily [G3DSA:3.40.570.10] (1-50)

Sequence (194 aa):
DLSLGAFIMPNAAIPADTPLQKFATPVEAVELFSGLQFFQKVPRGGLHLCSTINCALPAPNFWEKDKALPPPAPQSPGLPAPSAPVLSLPSVAAKAALPPPPSSPAVPAQNSKPSVSTQQNRPATSNVQVKSPNNINPGLRMQVDHFVQSKARELNFPVSLPEEEQRGLRILAEEKGLECVQPEGQKFLQLRKK

Radius of gyration: 32.61 Å; chains: 1; bounding box: 37×63×102 Å